Protein AF-A0A970DLN4-F1 (afdb_monomer_lite)

Radius of gyration: 90.75 Å; chains: 1; bounding box: 207×57×259 Å

Foldseek 3Di:
DDDDDDDDDDDDDDDDDDDDDDDDDDDDDDDPPDDPPPPVVVPVPPPPDDDDDDDDPPDDPPPDDDDDDDDDDDDDDCPVVVVVVVVVVVVVVVVVVVVVVVVVVVVVVVVVVVVVVVDPDPDVDPPPPDPVVVVVVVVVVVVVVVVVVVVVVVVLVVLQQDDDPNHGQADPVPRDGDPVVVVVVVVVVVVVVVVVVVVVVVVVVVVVVVVVVVVVVVVVVVVVVVVVVVVVVVVVVVVVVVVVVVVVVVVCVVVVVVVVVVVVVVVVVVVVVVVVVVVVVVVVVVVVVVVVVVVVVVVVVVVVVVVVVVVVVVVVVD

pLDDT: mean 74.94, std 24.55, range [25.89, 98.31]

Structure (mmCIF, N/CA/C/O backbone):
data_AF-A0A970DLN4-F1
#
_entry.id   AF-A0A970DLN4-F1
#
loop_
_atom_site.group_PDB
_atom_site.id
_atom_site.type_symbol
_atom_site.label_atom_id
_atom_site.label_alt_id
_atom_site.label_comp_id
_atom_site.label_asym_id
_atom_site.label_entity_id
_atom_site.label_seq_id
_atom_site.pdbx_PDB_ins_code
_atom_site.Cartn_x
_atom_site.Cartn_y
_atom_site.Cartn_z
_atom_site.occupancy
_atom_site.B_iso_or_equiv
_atom_site.auth_seq_id
_atom_site.auth_comp_id
_atom_site.auth_asym_id
_atom_site.auth_atom_id
_atom_site.pdbx_PDB_model_num
ATOM 1 N N . MET A 1 1 ? 9.361 -13.687 -15.924 1.00 44.31 1 MET A N 1
ATOM 2 C CA . MET A 1 1 ? 8.914 -14.969 -15.336 1.00 44.31 1 MET A CA 1
ATOM 3 C C . MET A 1 1 ? 7.954 -14.642 -14.199 1.00 44.31 1 MET A C 1
ATOM 5 O O . MET A 1 1 ? 8.390 -14.418 -13.083 1.00 44.31 1 MET A O 1
ATOM 9 N N . LEU A 1 2 ? 6.669 -14.507 -14.529 1.00 38.31 2 LEU A N 1
ATOM 10 C CA . LEU A 1 2 ? 5.550 -14.261 -13.615 1.00 38.31 2 LEU A CA 1
ATOM 11 C C . LEU A 1 2 ? 4.547 -15.397 -13.853 1.00 38.31 2 LEU A C 1
ATOM 13 O O . LEU A 1 2 ? 4.192 -15.648 -15.002 1.00 38.31 2 LEU A O 1
ATOM 17 N N . LYS A 1 3 ? 4.155 -16.091 -12.786 1.00 43.97 3 LYS A N 1
ATOM 18 C CA . LYS A 1 3 ? 2.966 -16.953 -12.681 1.00 43.97 3 LYS A CA 1
ATOM 19 C C . LYS A 1 3 ? 2.485 -16.747 -11.241 1.00 43.97 3 LYS A C 1
ATOM 21 O O . LYS A 1 3 ? 3.238 -17.043 -10.322 1.00 43.97 3 LYS A O 1
ATOM 26 N N . GLU A 1 4 ? 1.461 -15.941 -10.976 1.00 39.81 4 GLU A N 1
ATOM 27 C CA . GLU A 1 4 ? 0.033 -16.242 -11.154 1.00 39.81 4 GLU A CA 1
ATOM 28 C C . GLU A 1 4 ? -0.329 -17.615 -10.576 1.00 39.81 4 GLU A C 1
ATOM 30 O O . GLU A 1 4 ? 0.070 -18.643 -11.115 1.00 39.81 4 GLU A O 1
ATOM 35 N N . ASN A 1 5 ? -1.056 -17.617 -9.456 1.00 38.88 5 ASN A N 1
ATOM 36 C CA . ASN A 1 5 ? -1.971 -18.699 -9.119 1.00 38.88 5 ASN A CA 1
ATOM 37 C C . ASN A 1 5 ? -3.107 -18.169 -8.245 1.00 38.88 5 ASN A C 1
ATOM 39 O O . ASN A 1 5 ? -2.908 -17.590 -7.176 1.00 38.88 5 ASN A O 1
ATOM 43 N N . GLU A 1 6 ? -4.298 -18.359 -8.792 1.00 36.44 6 GLU A N 1
ATOM 44 C CA . GLU A 1 6 ? -5.590 -17.904 -8.325 1.00 36.44 6 GLU A CA 1
ATOM 45 C C . GLU A 1 6 ? -6.154 -18.758 -7.182 1.00 36.44 6 GLU A C 1
ATOM 47 O O . GLU A 1 6 ? -5.803 -19.921 -6.970 1.00 36.44 6 GLU A O 1
ATOM 52 N N . LYS A 1 7 ? -7.114 -18.140 -6.493 1.00 37.94 7 LYS A N 1
ATOM 53 C CA . LYS A 1 7 ? -8.097 -18.730 -5.582 1.00 37.94 7 LYS A CA 1
ATOM 54 C C . LYS A 1 7 ? -8.835 -19.923 -6.201 1.00 37.94 7 LYS A C 1
ATOM 56 O O . LYS A 1 7 ? -9.281 -19.834 -7.339 1.00 37.94 7 LYS A O 1
ATOM 61 N N . LYS A 1 8 ? -9.178 -20.913 -5.367 1.00 37.03 8 LYS A N 1
ATOM 62 C CA . LYS A 1 8 ? -10.471 -21.617 -5.442 1.00 37.03 8 LYS A CA 1
ATOM 63 C C . LYS A 1 8 ? -11.005 -21.950 -4.051 1.00 37.03 8 LYS A C 1
ATOM 65 O O . LYS A 1 8 ? -10.345 -22.605 -3.251 1.00 37.03 8 LYS A O 1
ATOM 70 N N . GLU A 1 9 ? -12.224 -21.478 -3.815 1.00 31.97 9 GLU A N 1
ATOM 71 C CA . GLU A 1 9 ? -13.158 -21.952 -2.801 1.00 31.97 9 GLU A CA 1
ATOM 72 C C . GLU A 1 9 ? -13.503 -23.426 -3.043 1.00 31.97 9 GLU A C 1
ATOM 74 O O . GLU A 1 9 ? -13.711 -23.829 -4.188 1.00 31.97 9 GLU A O 1
ATOM 79 N N . GLN A 1 10 ? -13.692 -24.197 -1.971 1.00 33.69 10 GLN A N 1
ATOM 80 C CA . GLN A 1 10 ? -14.845 -25.088 -1.883 1.00 33.69 10 GLN A CA 1
ATOM 81 C C . GLN A 1 10 ? -15.165 -25.465 -0.437 1.00 33.69 10 GLN A C 1
ATOM 83 O O . GLN A 1 10 ? -14.300 -25.681 0.407 1.00 33.69 10 GLN A O 1
ATOM 88 N N . ALA A 1 11 ? -16.469 -25.491 -0.195 1.00 29.98 11 ALA A N 1
ATOM 89 C CA . ALA A 1 11 ? -17.140 -25.715 1.062 1.00 29.98 11 ALA A CA 1
ATOM 90 C C . ALA A 1 11 ? -17.050 -27.168 1.537 1.00 29.98 11 ALA A C 1
ATOM 92 O O . ALA A 1 11 ? -17.211 -28.092 0.746 1.00 29.98 11 ALA A O 1
ATOM 93 N N . THR A 1 12 ? -16.991 -27.366 2.854 1.00 33.12 12 THR A N 1
ATOM 94 C CA . THR A 1 12 ? -17.630 -28.520 3.497 1.00 33.12 12 THR A CA 1
ATOM 95 C C . THR A 1 12 ? -18.351 -28.077 4.768 1.00 33.12 12 THR A C 1
ATOM 97 O O . THR A 1 12 ? -17.792 -27.471 5.677 1.00 33.12 12 THR A O 1
ATOM 100 N N . LYS A 1 13 ? -19.659 -28.347 4.772 1.00 31.03 13 LYS A N 1
ATOM 101 C CA . LYS A 1 13 ? -20.567 -28.286 5.916 1.00 31.03 13 LYS A CA 1
ATOM 102 C C . LYS A 1 13 ? -20.273 -29.471 6.833 1.00 31.03 13 LYS A C 1
ATOM 104 O O . LYS A 1 13 ? -20.372 -30.593 6.356 1.00 31.03 13 LYS A O 1
ATOM 109 N N . THR A 1 14 ? -20.151 -29.240 8.137 1.00 33.47 14 THR A N 1
ATOM 110 C CA . THR A 1 14 ? -20.764 -30.123 9.142 1.00 33.47 14 THR A CA 1
ATOM 111 C C . THR A 1 14 ? -21.147 -29.332 10.386 1.00 33.47 14 THR A C 1
ATOM 113 O O . THR A 1 14 ? -20.334 -28.739 11.082 1.00 33.47 14 THR A O 1
ATOM 116 N N . THR A 1 15 ? -22.452 -29.351 10.606 1.00 29.98 15 THR A N 1
ATOM 117 C CA . THR A 1 15 ? -23.245 -29.023 11.786 1.00 29.98 15 THR A CA 1
ATOM 118 C C . THR A 1 15 ? -22.624 -29.383 13.139 1.00 29.98 15 THR A C 1
ATOM 120 O O . THR A 1 15 ? -22.322 -30.546 13.384 1.00 29.98 15 THR A O 1
ATOM 123 N N . SER A 1 16 ? -22.672 -28.452 14.093 1.00 29.56 16 SER A N 1
ATOM 124 C CA . SER A 1 16 ? -23.151 -28.777 15.441 1.00 29.56 16 SER A CA 1
ATOM 125 C C . SER A 1 16 ? -23.805 -27.558 16.083 1.00 29.56 16 SER A C 1
ATOM 127 O O . SER A 1 16 ? -23.252 -26.463 16.132 1.00 29.56 16 SER A O 1
ATOM 129 N N . LYS A 1 17 ? -25.052 -27.768 16.502 1.00 32.94 17 LYS A N 1
ATOM 130 C CA . LYS A 1 17 ? -25.958 -26.800 17.114 1.00 32.94 17 LYS A CA 1
ATOM 131 C C . LYS A 1 17 ? -25.529 -26.533 18.558 1.00 32.94 17 LYS A C 1
ATOM 133 O O . LYS A 1 17 ? -25.472 -27.472 19.347 1.00 32.94 17 LYS A O 1
ATOM 138 N N . ARG A 1 18 ? -25.467 -25.265 18.970 1.00 29.33 18 ARG A N 1
ATOM 139 C CA . ARG A 1 18 ? -25.961 -24.893 20.304 1.00 29.33 18 ARG A CA 1
ATOM 140 C C . ARG A 1 18 ? -26.583 -23.501 20.278 1.00 29.33 18 ARG A C 1
ATOM 142 O O . ARG A 1 18 ? -25.960 -22.524 19.888 1.00 29.33 18 ARG A O 1
ATOM 149 N N . LYS A 1 19 ? -27.873 -23.500 20.614 1.00 30.69 19 LYS A N 1
ATOM 150 C CA . LYS A 1 19 ? -28.807 -22.377 20.649 1.00 30.69 19 LYS A CA 1
ATOM 151 C C . LYS A 1 19 ? -28.351 -21.298 21.629 1.00 30.69 19 LYS A C 1
ATOM 153 O O . LYS A 1 19 ? -28.075 -21.597 22.787 1.00 30.69 19 LYS A O 1
ATOM 158 N N . THR A 1 20 ? -28.421 -20.060 21.166 1.00 31.98 20 THR A N 1
ATOM 159 C CA . THR A 1 20 ? -28.756 -18.883 21.964 1.00 31.98 20 THR A CA 1
ATOM 160 C C . THR A 1 20 ? -30.247 -18.910 22.323 1.00 31.98 20 THR A C 1
ATOM 162 O O . THR A 1 20 ? -31.075 -19.377 21.536 1.00 31.98 20 THR A O 1
ATOM 165 N N . SER A 1 21 ? -30.607 -18.374 23.488 1.00 32.12 21 SER A N 1
ATOM 166 C CA . SER A 1 21 ? -31.911 -17.731 23.677 1.00 32.12 21 SER A CA 1
ATOM 167 C C . SER A 1 21 ? -31.852 -16.751 24.842 1.00 32.12 21 SER A C 1
ATOM 169 O O . SER A 1 21 ? -31.707 -17.144 25.999 1.00 32.12 21 SER A O 1
ATOM 171 N N . SER A 1 22 ? -31.982 -15.480 24.493 1.00 27.47 22 SER A N 1
ATOM 172 C CA . SER A 1 22 ? -32.363 -14.368 25.347 1.00 27.47 22 SER A CA 1
ATOM 173 C C . SER A 1 22 ? -33.887 -14.353 25.589 1.00 27.47 22 SER A C 1
ATOM 175 O O . SER A 1 22 ? -34.667 -14.774 24.739 1.00 27.47 22 SER A O 1
ATOM 177 N N . THR A 1 23 ? -34.256 -13.891 26.789 1.00 28.31 23 THR A N 1
ATOM 178 C CA . THR A 1 23 ? -35.457 -13.123 27.195 1.00 28.31 23 THR A CA 1
ATOM 179 C C . THR A 1 23 ? -36.849 -13.426 26.597 1.00 28.31 23 THR A C 1
ATOM 181 O O . THR A 1 23 ? -37.139 -13.144 25.440 1.00 28.31 23 THR A O 1
ATOM 184 N N . SER A 1 24 ? -37.826 -13.758 27.460 1.00 29.08 24 SER A N 1
ATOM 185 C CA . SER A 1 24 ? -38.826 -12.787 27.975 1.00 29.08 24 SER A CA 1
ATOM 186 C C . SER A 1 24 ? -40.057 -13.421 28.670 1.00 29.08 24 SER A C 1
ATOM 188 O O . SER A 1 24 ? -40.560 -14.461 28.266 1.00 29.08 24 SER A O 1
ATOM 190 N N . LYS A 1 25 ? -40.564 -12.667 29.666 1.00 28.75 25 LYS A N 1
ATOM 191 C CA . LYS A 1 25 ? -41.944 -12.565 30.204 1.00 28.75 25 LYS A CA 1
ATOM 192 C C . LYS A 1 25 ? -42.519 -13.629 31.166 1.00 28.75 25 LYS A C 1
ATOM 194 O O . LYS A 1 25 ? -43.121 -14.611 30.767 1.00 28.75 25 LYS A O 1
ATOM 199 N N . ALA A 1 26 ? -42.502 -13.213 32.439 1.00 25.89 26 ALA A N 1
ATOM 200 C CA . ALA A 1 26 ? -43.665 -12.876 33.275 1.00 25.89 26 ALA A CA 1
ATOM 201 C C . ALA A 1 26 ? -44.623 -13.973 33.789 1.00 25.89 26 ALA A C 1
ATOM 203 O O . ALA A 1 26 ? -45.212 -14.735 33.032 1.00 25.89 26 ALA A O 1
ATOM 204 N N . LYS A 1 27 ? -44.955 -13.786 35.081 1.00 28.81 27 LYS A N 1
ATOM 205 C CA . LYS A 1 27 ? -46.239 -14.078 35.748 1.00 28.81 27 LYS A CA 1
ATOM 206 C C . LYS A 1 27 ? -46.332 -15.432 36.470 1.00 28.81 27 LYS A C 1
ATOM 208 O O . LYS A 1 27 ? -46.803 -16.405 35.904 1.00 28.81 27 LYS A O 1
ATOM 213 N N . GLN A 1 28 ? -45.990 -15.435 37.763 1.00 32.31 28 GLN A N 1
ATOM 214 C CA . GLN A 1 28 ? -46.841 -15.963 38.846 1.00 32.31 28 GLN A CA 1
ATOM 215 C C . GLN A 1 28 ? -46.196 -15.689 40.216 1.00 32.31 28 GLN A C 1
ATOM 217 O O . GLN A 1 28 ? -45.333 -16.420 40.687 1.00 32.31 28 GLN A O 1
ATOM 222 N N . VAL A 1 29 ? -46.650 -14.611 40.854 1.00 30.50 29 VAL A N 1
ATOM 223 C CA . VAL A 1 29 ? -46.631 -14.446 42.309 1.00 30.50 29 VAL A CA 1
ATOM 224 C C . VAL A 1 29 ? -48.094 -14.494 42.725 1.00 30.50 29 VAL A C 1
ATOM 226 O O . VAL A 1 29 ? -48.855 -13.591 42.389 1.00 30.50 29 VAL A O 1
ATOM 229 N N . ALA A 1 30 ? -48.492 -15.571 43.395 1.00 31.83 30 ALA A N 1
ATOM 230 C CA . ALA A 1 30 ? -49.714 -15.635 44.183 1.00 31.83 30 ALA A CA 1
ATOM 231 C C . ALA A 1 30 ? -49.558 -16.715 45.268 1.00 31.83 30 ALA A C 1
ATOM 233 O O . ALA A 1 30 ? -49.410 -17.900 44.984 1.00 31.83 30 ALA A O 1
ATOM 234 N N . THR A 1 31 ? -49.583 -16.237 46.515 1.00 31.56 31 THR A N 1
ATOM 235 C CA . THR A 1 31 ? -50.193 -16.875 47.692 1.00 31.56 31 THR A CA 1
ATOM 236 C C . THR A 1 31 ? -49.603 -18.195 48.217 1.00 31.56 31 THR A C 1
ATOM 238 O O . THR A 1 31 ? -50.156 -19.274 48.032 1.00 31.56 31 THR A O 1
ATOM 241 N N . LYS A 1 32 ? -48.549 -18.077 49.040 1.00 36.47 32 LYS A N 1
ATOM 242 C CA . LYS A 1 32 ? -48.330 -18.927 50.229 1.00 36.47 32 LYS A CA 1
ATOM 243 C C . LYS A 1 32 ? -48.682 -18.115 51.486 1.00 36.47 32 LYS A C 1
ATOM 245 O O . LYS A 1 32 ? -47.810 -17.557 52.139 1.00 36.47 32 LYS A O 1
ATOM 250 N N . LYS A 1 33 ? -49.977 -18.010 51.775 1.00 37.09 33 LYS A N 1
ATOM 251 C CA . LYS A 1 33 ? -50.563 -17.548 53.046 1.00 37.09 33 LYS A CA 1
ATOM 252 C C . LYS A 1 33 ? -51.939 -18.210 53.140 1.00 37.09 33 LYS A C 1
ATOM 254 O O . LYS A 1 33 ? -52.916 -17.568 52.816 1.00 37.09 33 LYS A O 1
ATOM 259 N N . ASP A 1 34 ? -51.986 -19.514 53.423 1.00 39.88 34 ASP A N 1
ATOM 260 C CA . ASP A 1 34 ? -53.259 -20.255 53.575 1.00 39.88 34 ASP A CA 1
ATOM 261 C C . ASP A 1 34 ? -53.082 -21.641 54.232 1.00 39.88 34 ASP A C 1
ATOM 263 O O . ASP A 1 34 ? -53.732 -22.622 53.869 1.00 39.88 34 ASP A O 1
ATOM 267 N N . LYS A 1 35 ? -52.160 -21.772 55.199 1.00 42.44 35 LYS A N 1
ATOM 268 C CA . LYS A 1 35 ? -51.973 -23.044 55.930 1.00 42.44 35 LYS A CA 1
ATOM 269 C C . LYS A 1 35 ? -51.904 -22.954 57.459 1.00 42.44 35 LYS A C 1
ATOM 271 O O . LYS A 1 35 ? -51.760 -23.993 58.086 1.00 42.44 35 LYS A O 1
ATOM 276 N N . GLU A 1 36 ? -52.114 -21.784 58.063 1.00 38.09 36 GLU A N 1
ATOM 277 C CA . GLU A 1 36 ? -52.120 -21.638 59.536 1.00 38.09 36 GLU A CA 1
ATOM 278 C C . GLU A 1 36 ? -53.471 -21.209 60.132 1.00 38.09 36 GLU A C 1
ATOM 280 O O . GLU A 1 36 ? -53.652 -21.247 61.342 1.00 38.09 36 GLU A O 1
ATOM 285 N N . THR A 1 37 ? -54.479 -20.909 59.311 1.00 44.16 37 THR A N 1
ATOM 286 C CA . THR A 1 37 ? -55.822 -20.504 59.774 1.00 44.16 37 THR A CA 1
ATOM 287 C C . THR A 1 37 ? -56.855 -21.636 59.801 1.00 44.16 37 THR A C 1
ATOM 289 O O . THR A 1 37 ? -58.002 -21.401 60.153 1.00 44.16 37 THR A O 1
ATOM 292 N N . LYS A 1 38 ? -56.469 -22.884 59.499 1.00 45.94 38 LYS A N 1
ATOM 293 C CA . LYS A 1 38 ? -57.385 -24.048 59.465 1.00 45.94 38 LYS A CA 1
ATOM 294 C C . LYS A 1 38 ? -57.278 -25.020 60.647 1.00 45.94 38 LYS A C 1
ATOM 296 O O . LYS A 1 38 ? -57.910 -26.067 60.614 1.00 45.94 38 LYS A O 1
ATOM 301 N N . VAL A 1 39 ? -56.504 -24.687 61.683 1.00 43.91 39 VAL A N 1
ATOM 302 C CA . VAL A 1 39 ? -56.330 -25.541 62.882 1.00 43.91 39 VAL A CA 1
ATOM 303 C C . VAL A 1 39 ? -56.942 -24.914 64.148 1.00 43.91 39 VAL A C 1
ATOM 305 O O . VAL A 1 39 ? -57.165 -25.606 65.133 1.00 43.91 39 VAL A O 1
ATOM 308 N N . LEU A 1 40 ? -57.315 -23.629 64.114 1.00 42.50 40 LEU A N 1
ATOM 309 C CA . LEU A 1 40 ? -57.917 -22.924 65.258 1.00 42.50 40 LEU A CA 1
ATOM 310 C C . LEU A 1 40 ? -59.457 -22.868 65.233 1.00 42.50 40 LEU A C 1
ATOM 312 O O . LEU A 1 40 ? -60.069 -22.607 66.262 1.00 42.50 40 LEU A O 1
ATOM 316 N N . GLU A 1 41 ? -60.100 -23.199 64.110 1.00 44.38 41 GLU A N 1
ATOM 317 C CA . GLU A 1 41 ? -61.571 -23.255 63.992 1.00 44.38 41 GLU A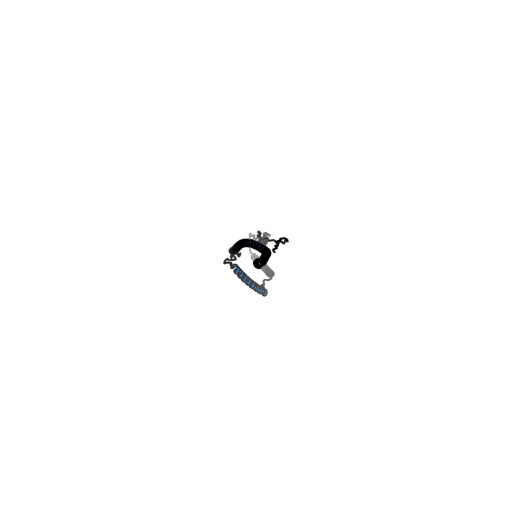 CA 1
ATOM 318 C C . GLU A 1 41 ? -62.177 -24.621 64.363 1.00 44.38 41 GLU A C 1
ATOM 320 O O . GLU A 1 41 ? -63.393 -24.765 64.430 1.00 44.38 41 GLU A O 1
ATOM 325 N N . THR A 1 42 ? -61.350 -25.628 64.661 1.00 42.72 42 THR A N 1
ATOM 326 C CA . THR A 1 42 ? -61.811 -26.992 64.995 1.00 42.72 42 THR A CA 1
ATOM 327 C C . THR A 1 42 ? -61.791 -27.288 66.502 1.00 42.72 42 THR A C 1
ATOM 329 O O . THR A 1 42 ? -62.279 -28.326 66.922 1.00 42.72 42 THR A O 1
ATOM 332 N N . ILE A 1 43 ? -61.298 -26.369 67.344 1.00 41.34 43 ILE A N 1
ATOM 333 C CA . ILE A 1 43 ? -61.238 -26.550 68.813 1.00 41.34 43 ILE A CA 1
ATOM 334 C C . ILE A 1 43 ? -62.265 -25.669 69.559 1.00 41.34 43 ILE A C 1
ATOM 336 O O . ILE A 1 43 ? -62.525 -25.875 70.740 1.00 41.34 43 ILE A O 1
ATOM 340 N N . VAL A 1 44 ? -62.947 -24.747 68.870 1.00 42.12 44 VAL A N 1
ATOM 341 C CA . VAL A 1 44 ? -63.933 -23.829 69.487 1.00 42.12 44 VAL A CA 1
ATOM 342 C C . VAL A 1 44 ? -65.395 -24.291 69.303 1.00 42.12 44 VAL A C 1
ATOM 344 O O . VAL A 1 44 ? -66.307 -23.673 69.833 1.00 42.12 44 VAL A O 1
ATOM 347 N N . GLN A 1 45 ? -65.655 -25.426 68.640 1.00 41.44 45 GLN A N 1
ATOM 348 C CA . GLN A 1 45 ? -67.022 -25.946 68.422 1.00 41.44 45 GLN A CA 1
ATOM 349 C C . GLN A 1 45 ? -67.366 -27.270 69.135 1.00 41.44 45 GLN A C 1
ATOM 351 O O . GLN A 1 45 ? -68.486 -27.753 68.993 1.00 41.44 45 GLN A O 1
ATOM 356 N N . GLU A 1 46 ? -66.481 -27.825 69.973 1.00 35.56 46 GLU A N 1
ATOM 357 C CA . GLU A 1 46 ? -66.759 -29.057 70.746 1.00 35.56 46 GLU A CA 1
ATOM 358 C C . GLU A 1 46 ? -67.020 -28.847 72.252 1.00 35.56 46 GLU A C 1
ATOM 360 O O . GLU A 1 46 ? -67.262 -29.817 72.968 1.00 35.56 46 GLU A O 1
ATOM 365 N N . VAL A 1 47 ? -67.063 -27.602 72.747 1.00 38.25 47 VAL A N 1
ATOM 366 C CA . VAL A 1 47 ? -67.312 -27.312 74.181 1.00 38.25 47 VAL A CA 1
ATOM 367 C C . VAL A 1 47 ? -68.701 -26.712 74.465 1.00 38.25 47 VAL A C 1
ATOM 369 O O . VAL A 1 47 ? -69.145 -26.727 75.608 1.00 38.25 47 VAL A O 1
ATOM 372 N N . GLU A 1 48 ? -69.462 -26.274 73.456 1.00 38.22 48 GLU A N 1
ATOM 373 C CA . GLU A 1 48 ? -70.722 -25.539 73.695 1.00 38.22 48 GLU A CA 1
ATOM 374 C C . GLU A 1 48 ? -72.029 -26.293 73.420 1.00 38.22 48 GLU A C 1
ATOM 376 O O . GLU A 1 48 ? -73.107 -25.738 73.614 1.00 38.22 48 GLU A O 1
ATOM 381 N N . THR A 1 49 ? -72.010 -27.573 73.046 1.00 33.81 49 THR A N 1
ATOM 382 C CA . THR A 1 49 ? -73.272 -28.309 72.844 1.00 33.81 49 THR A CA 1
ATOM 383 C C . THR A 1 49 ? -73.215 -29.736 73.366 1.00 33.81 49 THR A C 1
ATOM 385 O O . THR A 1 49 ? -73.116 -30.698 72.611 1.00 33.81 49 THR A O 1
ATOM 388 N N . LYS A 1 50 ? -73.361 -29.884 74.687 1.00 32.97 50 LYS A N 1
ATOM 389 C CA . LYS A 1 50 ? -74.069 -31.025 75.288 1.00 32.97 50 LYS A CA 1
ATOM 390 C C . LYS A 1 50 ? -74.534 -30.695 76.710 1.00 32.97 50 LYS A C 1
ATOM 392 O O . LYS A 1 50 ? -73.757 -30.610 77.651 1.00 32.97 50 LYS A O 1
ATOM 397 N N . THR A 1 51 ? -75.857 -30.558 76.796 1.00 33.06 51 THR A N 1
ATOM 398 C CA . THR A 1 51 ? -76.719 -30.800 77.961 1.00 33.06 51 THR A CA 1
ATOM 399 C C . THR A 1 51 ? -76.650 -29.802 79.114 1.00 33.06 51 THR A C 1
ATOM 401 O O . THR A 1 51 ? -76.283 -30.126 80.239 1.00 33.06 51 THR A O 1
ATOM 404 N N . SER A 1 52 ? -77.181 -28.612 78.839 1.00 29.73 52 SER A N 1
ATOM 405 C CA . SER A 1 52 ? -78.160 -27.988 79.721 1.00 29.73 52 SER A CA 1
ATOM 406 C C . SER A 1 52 ? -79.416 -28.871 79.800 1.00 29.73 52 SER A C 1
ATOM 408 O O . SER A 1 52 ? -80.156 -29.038 78.834 1.00 29.73 52 SER A O 1
ATOM 410 N N . SER A 1 53 ? -79.670 -29.452 80.966 1.00 34.19 53 SER A N 1
ATOM 411 C CA . SER A 1 53 ? -81.022 -29.835 81.372 1.00 34.19 53 SER A CA 1
ATOM 412 C C . SER A 1 53 ? -81.103 -29.702 82.884 1.00 34.19 53 SER A C 1
ATOM 414 O O . SER A 1 53 ? -80.661 -30.559 83.647 1.00 34.19 53 SER A O 1
ATOM 416 N N . THR A 1 54 ? -81.610 -28.537 83.261 1.00 35.62 54 THR A N 1
ATOM 417 C CA . THR A 1 54 ? -82.240 -28.193 84.527 1.00 35.62 54 THR A CA 1
ATOM 418 C C . THR A 1 54 ? -83.031 -29.360 85.103 1.00 35.62 54 THR A C 1
ATOM 420 O O . THR A 1 54 ? -83.991 -29.792 84.477 1.00 35.62 54 THR A O 1
ATOM 423 N N . ASP A 1 55 ? -82.661 -29.832 86.292 1.00 34.25 55 ASP A N 1
ATOM 424 C CA . ASP A 1 55 ? -83.620 -30.352 87.264 1.00 34.25 55 ASP A CA 1
ATOM 425 C C . ASP A 1 55 ? -82.945 -30.623 88.615 1.00 34.25 55 ASP A C 1
ATOM 427 O O . ASP A 1 55 ? -81.883 -31.241 88.685 1.00 34.25 55 ASP A O 1
ATOM 431 N N . LYS A 1 56 ? -83.654 -30.233 89.684 1.00 38.97 56 LYS A N 1
ATOM 432 C CA . LYS A 1 56 ? -83.388 -30.453 91.125 1.00 38.97 56 LYS A CA 1
ATOM 433 C C . LYS A 1 56 ? -82.723 -29.314 91.910 1.00 38.97 56 LYS A C 1
ATOM 435 O O . LYS A 1 56 ? -81.945 -29.556 92.825 1.00 38.97 56 LYS A O 1
ATOM 440 N N . GLU A 1 57 ? -83.215 -28.094 91.725 1.00 36.66 57 GLU A N 1
ATOM 441 C CA . GLU A 1 57 ? -83.450 -27.196 92.867 1.00 36.66 57 GLU A CA 1
ATOM 442 C C . GLU A 1 57 ? -84.702 -27.668 93.627 1.00 36.66 57 GLU A C 1
ATOM 444 O O . GLU A 1 57 ? -85.796 -27.146 93.440 1.00 36.66 57 GLU A O 1
ATOM 449 N N . LYS A 1 58 ? -84.588 -28.728 94.436 1.00 45.09 58 LYS A N 1
ATOM 450 C CA . LYS A 1 58 ? -85.656 -29.157 95.363 1.00 45.09 58 LYS A CA 1
ATOM 451 C C . LYS A 1 58 ? -85.079 -29.866 96.585 1.00 45.09 58 LYS A C 1
ATOM 453 O O . LYS A 1 58 ? -85.255 -31.071 96.730 1.00 45.09 58 LYS A O 1
ATOM 458 N N . SER A 1 59 ? -84.425 -29.136 97.488 1.00 42.16 59 SER A N 1
ATOM 459 C CA . SER A 1 59 ? -84.172 -29.651 98.848 1.00 42.16 59 SER A CA 1
ATOM 460 C C . SER A 1 59 ? -83.747 -28.582 99.861 1.00 42.16 59 SER A C 1
ATOM 462 O O . SER A 1 59 ? -82.852 -28.827 100.661 1.00 42.16 59 SER A O 1
ATOM 464 N N . PHE A 1 60 ? -84.384 -27.406 99.864 1.00 40.44 60 PHE A N 1
ATOM 465 C CA . PHE A 1 60 ? -84.246 -26.466 100.993 1.00 40.44 60 PHE A CA 1
ATOM 466 C C . PHE A 1 60 ? -85.573 -25.794 101.396 1.00 40.44 60 PHE A C 1
ATOM 468 O O . PHE A 1 60 ? -85.792 -25.521 102.573 1.00 40.44 60 PHE A O 1
ATOM 475 N N . GLU A 1 61 ? -86.528 -25.655 100.471 1.00 40.00 61 GLU A N 1
ATOM 476 C CA . GLU A 1 61 ? -87.816 -24.983 100.727 1.00 40.00 61 GLU A CA 1
ATOM 477 C C . GLU A 1 61 ? -88.934 -25.845 101.346 1.00 40.00 61 GLU A C 1
ATOM 479 O O . GLU A 1 61 ? -89.975 -25.311 101.721 1.00 40.00 61 GLU A O 1
ATOM 484 N N . MET A 1 62 ? -88.743 -27.156 101.550 1.00 46.75 62 MET A N 1
ATOM 485 C CA . MET A 1 62 ? -89.761 -28.006 102.207 1.00 46.75 62 MET A CA 1
ATOM 486 C C . MET A 1 62 ? -89.684 -28.045 103.747 1.00 46.75 62 MET A C 1
ATOM 488 O O . MET A 1 62 ? -90.540 -28.658 104.379 1.00 46.75 62 MET A O 1
ATOM 492 N N . LEU A 1 63 ? -88.710 -27.380 104.380 1.00 43.44 63 LEU A N 1
ATOM 493 C CA . LEU A 1 63 ? -88.503 -27.457 105.837 1.00 43.44 63 LEU A CA 1
ATOM 494 C C . LEU A 1 63 ? -89.334 -26.463 106.674 1.00 43.44 63 LEU A C 1
ATOM 496 O O . LEU A 1 63 ? -89.354 -26.585 107.896 1.00 43.44 63 LEU A O 1
ATOM 500 N N . PHE A 1 64 ? -90.057 -25.515 106.059 1.00 48.56 64 PHE A N 1
ATOM 501 C CA . PHE A 1 64 ? -90.727 -24.429 106.803 1.00 48.56 64 PHE A CA 1
ATOM 502 C C . PHE A 1 64 ? -92.202 -24.165 106.439 1.00 48.56 64 PHE A C 1
ATOM 504 O O . PHE A 1 64 ? -92.781 -23.156 106.852 1.00 48.56 64 PHE A O 1
ATOM 511 N N . ALA A 1 65 ? -92.877 -25.094 105.755 1.00 40.94 65 ALA A N 1
ATOM 512 C CA . ALA A 1 65 ? -94.309 -24.977 105.457 1.00 40.94 65 ALA A CA 1
ATOM 513 C C . ALA A 1 65 ? -95.210 -25.440 106.632 1.00 40.94 65 ALA A C 1
ATOM 515 O O . ALA A 1 65 ? -95.677 -26.571 106.691 1.00 40.94 65 ALA A O 1
ATOM 516 N N . LYS A 1 66 ? -95.423 -24.513 107.578 1.00 38.34 66 LYS A N 1
ATOM 517 C CA . LYS A 1 66 ? -96.603 -24.284 108.451 1.00 38.34 66 LYS A CA 1
ATOM 518 C C . LYS A 1 66 ? -97.580 -25.451 108.748 1.00 38.34 66 LYS A C 1
ATOM 520 O O . LYS A 1 66 ? -98.391 -25.827 107.909 1.00 38.34 66 LYS A O 1
ATOM 525 N N . LYS A 1 67 ? -97.733 -25.756 110.046 1.00 34.97 67 LYS A N 1
ATOM 526 C CA . LYS A 1 67 ? -99.050 -25.855 110.715 1.00 34.97 67 LYS A CA 1
ATOM 527 C C . LYS A 1 67 ? -98.988 -25.185 112.092 1.00 34.97 67 LYS A C 1
ATOM 529 O O . LYS A 1 67 ? -98.333 -25.669 113.007 1.00 34.97 67 LYS A O 1
ATOM 534 N N . LYS A 1 68 ? -99.682 -24.056 112.220 1.00 34.62 68 LYS A N 1
ATOM 535 C CA . LYS A 1 68 ? -100.222 -23.546 113.482 1.00 34.62 68 LYS A CA 1
ATOM 536 C C . LYS A 1 68 ? -101.733 -23.618 113.326 1.00 34.62 68 LYS A C 1
ATOM 538 O O . LYS A 1 68 ? -102.226 -23.055 112.361 1.00 34.62 68 LYS A O 1
ATOM 543 N N . ASP A 1 69 ? -102.410 -24.275 114.259 1.00 31.72 69 ASP A N 1
ATOM 544 C CA . ASP A 1 69 ? -103.554 -23.664 114.928 1.00 31.72 69 ASP A CA 1
ATOM 545 C C . ASP A 1 69 ? -103.812 -24.303 116.294 1.00 31.72 69 ASP A C 1
ATOM 547 O O . ASP A 1 69 ? -103.484 -25.460 116.553 1.00 31.72 69 ASP A O 1
ATOM 551 N N . LYS A 1 70 ? -104.281 -23.432 117.187 1.00 39.16 70 LYS A N 1
ATOM 552 C CA . LYS A 1 70 ? -104.461 -23.565 118.635 1.00 39.16 70 LYS A CA 1
ATOM 553 C C . LYS A 1 70 ? -105.783 -24.243 118.991 1.00 39.16 70 LYS A C 1
ATOM 555 O O . LYS A 1 70 ? -106.747 -24.108 118.249 1.00 39.16 70 LYS A O 1
ATOM 560 N N . THR A 1 71 ? -105.825 -24.790 120.209 1.00 30.30 71 THR A N 1
ATOM 561 C CA . THR A 1 71 ? -106.855 -24.711 121.288 1.00 30.30 71 THR A CA 1
ATOM 562 C C . THR A 1 71 ? -106.646 -25.963 122.168 1.00 30.30 71 THR A C 1
ATOM 564 O O . THR A 1 71 ? -106.294 -27.003 121.632 1.00 30.30 71 THR A O 1
ATOM 567 N N . THR A 1 72 ? -106.703 -26.013 123.500 1.00 31.38 72 THR A N 1
ATOM 568 C CA . THR A 1 72 ? -107.085 -25.120 124.610 1.00 31.38 72 THR A CA 1
ATOM 569 C C . THR A 1 72 ? -106.524 -25.736 125.914 1.00 31.38 72 THR A C 1
ATOM 571 O O . THR A 1 72 ? -106.132 -26.898 125.918 1.00 31.38 72 THR A O 1
ATOM 574 N N . LEU A 1 73 ? -106.457 -24.928 126.981 1.00 37.31 73 LEU A N 1
ATOM 575 C CA . LEU A 1 73 ? -106.141 -25.242 128.392 1.00 37.31 73 LEU A CA 1
ATOM 576 C C . LEU A 1 73 ? -106.450 -26.684 128.871 1.00 37.31 73 LEU A C 1
ATOM 578 O O . LEU A 1 73 ? -107.560 -27.145 128.642 1.00 37.31 73 LEU A O 1
ATOM 582 N N . ASP A 1 74 ? -105.559 -27.303 129.669 1.00 31.83 74 ASP A N 1
ATOM 583 C CA . ASP A 1 74 ? -105.749 -27.313 131.135 1.00 31.83 74 ASP A CA 1
ATOM 584 C C . ASP A 1 74 ? -104.551 -27.820 131.981 1.00 31.83 74 ASP A C 1
ATOM 586 O O . ASP A 1 74 ? -103.749 -28.656 131.571 1.00 31.83 74 ASP A O 1
ATOM 590 N N . SER A 1 75 ? -104.452 -27.230 133.177 1.00 34.84 75 SER A N 1
ATOM 591 C CA . SER A 1 75 ? -103.836 -27.673 134.444 1.00 34.84 75 SER A CA 1
ATOM 592 C C . SER A 1 75 ? -102.511 -28.480 134.487 1.00 34.84 75 SER A C 1
ATOM 594 O O . SER A 1 75 ? -102.462 -29.703 134.422 1.00 34.84 75 SER A O 1
ATOM 596 N N . SER A 1 76 ? -101.427 -27.758 134.789 1.00 42.28 76 SER A N 1
ATOM 597 C CA . SER A 1 76 ? -100.526 -28.011 135.936 1.00 42.28 76 SER A CA 1
ATOM 598 C C . SER A 1 76 ? -100.002 -29.432 136.253 1.00 42.28 76 SER A C 1
ATOM 600 O O . SER A 1 76 ? -100.141 -29.861 137.389 1.00 42.28 76 SER A O 1
ATOM 602 N N . THR A 1 77 ? -99.274 -30.098 135.346 1.00 47.31 77 THR A N 1
ATOM 603 C CA . THR A 1 77 ? -98.243 -31.129 135.694 1.00 47.31 77 THR A CA 1
ATOM 604 C C . THR A 1 77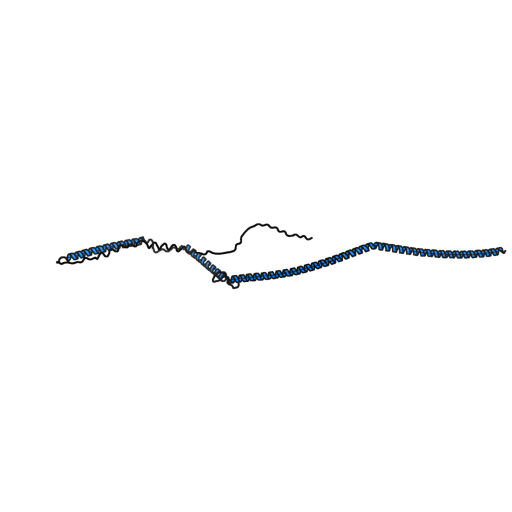 ? -97.228 -31.416 134.561 1.00 47.31 77 THR A C 1
ATOM 606 O O . THR A 1 77 ? -96.508 -32.405 134.598 1.00 47.31 77 THR A O 1
ATOM 609 N N . GLY A 1 78 ? -97.094 -30.541 133.552 1.00 45.47 78 GLY A N 1
ATOM 610 C CA . GLY A 1 78 ? -96.312 -30.815 132.324 1.00 45.47 78 GLY A CA 1
ATOM 611 C C . GLY A 1 78 ? -94.979 -30.064 132.139 1.00 45.47 78 GLY A C 1
ATOM 612 O O . GLY A 1 78 ? -94.411 -30.092 131.049 1.00 45.47 78 GLY A O 1
ATOM 613 N N . LYS A 1 79 ? -94.466 -29.343 133.150 1.00 49.91 79 LYS A N 1
ATOM 614 C CA . LYS A 1 79 ? -93.212 -28.560 133.008 1.00 49.91 79 LYS A CA 1
ATOM 615 C C . LYS A 1 79 ? -91.944 -29.426 132.986 1.00 49.91 79 LYS A C 1
ATOM 617 O O . LYS A 1 79 ? -90.970 -29.041 132.345 1.00 49.91 79 LYS A O 1
ATOM 622 N N . ILE A 1 80 ? -91.957 -30.579 133.660 1.00 53.97 80 ILE A N 1
ATOM 623 C CA . ILE A 1 80 ? -90.804 -31.491 133.730 1.00 53.97 80 ILE A CA 1
ATOM 624 C C . ILE A 1 80 ? -90.623 -32.229 132.390 1.00 53.97 80 ILE A C 1
ATOM 626 O O . ILE A 1 80 ? -89.507 -32.283 131.882 1.00 53.97 80 ILE A O 1
ATOM 630 N N . ASP A 1 81 ? -91.715 -32.668 131.756 1.00 57.56 81 ASP A N 1
ATOM 631 C CA . ASP A 1 81 ? -91.687 -33.404 130.481 1.00 57.56 81 ASP A CA 1
ATOM 632 C C . ASP A 1 81 ? -91.208 -32.539 129.295 1.00 57.56 81 ASP A C 1
ATOM 634 O O . ASP A 1 81 ? -90.403 -32.970 128.470 1.00 57.56 81 ASP A O 1
ATOM 638 N N . ASN A 1 82 ? -91.592 -31.257 129.250 1.00 64.31 82 ASN A N 1
ATOM 639 C CA . ASN A 1 82 ? -91.110 -30.332 128.216 1.00 64.31 82 ASN A CA 1
ATOM 640 C C . ASN A 1 82 ? -89.614 -29.998 128.353 1.00 64.31 82 ASN A C 1
ATOM 642 O O . ASN A 1 82 ? -88.926 -29.850 127.345 1.00 64.31 82 ASN A O 1
ATOM 646 N N . LEU A 1 83 ? -89.085 -29.905 129.579 1.00 70.56 83 LEU A N 1
ATOM 647 C CA . LEU A 1 83 ? -87.648 -29.709 129.813 1.00 70.56 83 LEU A CA 1
ATOM 648 C C . LEU A 1 83 ? -86.840 -30.975 129.502 1.00 70.56 83 LEU A C 1
ATOM 650 O O . LEU A 1 83 ? -85.697 -30.880 129.056 1.00 70.56 83 LEU A O 1
ATOM 654 N N . GLN A 1 84 ? -87.428 -32.152 129.710 1.00 73.94 84 GLN A N 1
ATOM 655 C CA . GLN A 1 84 ? -86.817 -33.440 129.398 1.00 73.94 84 GLN A CA 1
ATOM 656 C C . GLN A 1 84 ? -86.749 -33.667 127.882 1.00 73.94 84 GLN A C 1
ATOM 658 O O . GLN A 1 84 ? -85.670 -33.963 127.371 1.00 73.94 84 GLN A O 1
ATOM 663 N N . LYS A 1 85 ? -87.827 -33.360 127.148 1.00 74.75 85 LYS A N 1
ATOM 664 C CA . LYS A 1 85 ? -87.840 -33.310 125.674 1.00 74.75 85 LYS A CA 1
ATOM 665 C C . LYS A 1 85 ? -86.859 -32.286 125.106 1.00 74.75 85 LYS A C 1
ATOM 667 O O . LYS A 1 85 ? -86.200 -32.566 124.110 1.00 74.75 85 LYS A O 1
ATOM 672 N N . LEU A 1 86 ? -86.702 -31.126 125.752 1.00 76.44 86 LEU A N 1
ATOM 673 C CA . LEU A 1 86 ? -85.706 -30.128 125.347 1.00 76.44 86 LEU A CA 1
ATOM 674 C C . LEU A 1 86 ? -84.273 -30.644 125.555 1.00 76.44 86 LEU A C 1
ATOM 676 O O . LEU A 1 86 ? -83.422 -30.472 124.688 1.00 76.44 86 LEU A O 1
ATOM 680 N N . ARG A 1 87 ? -83.996 -31.319 126.680 1.00 79.50 87 ARG A N 1
ATOM 681 C CA . ARG A 1 87 ? -82.697 -31.972 126.923 1.00 79.50 87 ARG A CA 1
ATOM 682 C C . ARG A 1 87 ? -82.416 -33.065 125.897 1.00 79.50 87 ARG A C 1
ATOM 684 O O . ARG A 1 87 ? -81.296 -33.149 125.405 1.00 79.50 87 ARG A O 1
ATOM 691 N N . GLU A 1 88 ? -83.416 -33.868 125.558 1.00 78.88 88 GLU A N 1
ATOM 692 C CA . GLU A 1 88 ? -83.301 -34.937 124.566 1.00 78.88 88 GLU A CA 1
ATOM 693 C C . GLU A 1 88 ? -83.078 -34.383 123.150 1.00 78.88 88 GLU A C 1
ATOM 695 O O . GLU A 1 88 ? -82.189 -34.858 122.443 1.00 78.88 88 GLU A O 1
ATOM 700 N N . GLN A 1 89 ? -83.761 -33.293 122.776 1.00 79.12 89 GLN A N 1
ATOM 701 C CA . GLN A 1 89 ? -83.485 -32.550 121.540 1.00 79.12 89 GLN A CA 1
ATOM 702 C C . GLN A 1 89 ? -82.068 -31.971 121.511 1.00 79.12 89 GLN A C 1
ATOM 704 O O . GLN A 1 89 ? -81.384 -32.108 120.501 1.00 79.12 89 GLN A O 1
ATOM 709 N N . ILE A 1 90 ? -81.589 -31.385 122.613 1.00 79.44 90 ILE A N 1
ATOM 710 C CA . ILE A 1 90 ? -80.217 -30.860 122.700 1.00 79.44 90 ILE A CA 1
ATOM 711 C C . ILE A 1 90 ? -79.191 -31.992 122.550 1.00 79.44 90 ILE A C 1
ATOM 713 O O . ILE A 1 90 ? -78.185 -31.822 121.863 1.00 79.44 90 ILE A O 1
ATOM 717 N N . PHE A 1 91 ? -79.427 -33.160 123.154 1.00 83.25 91 PHE A N 1
ATOM 718 C CA . PHE A 1 91 ? -78.545 -34.321 122.994 1.00 83.25 91 PHE A CA 1
ATOM 719 C C . PHE A 1 91 ? -78.559 -34.874 121.567 1.00 83.25 91 PHE A C 1
ATOM 721 O O . PHE A 1 91 ? -77.492 -35.177 121.029 1.00 83.25 91 PHE A O 1
ATOM 728 N N . ALA A 1 92 ? -79.730 -34.964 120.934 1.00 80.75 92 ALA A N 1
ATOM 729 C CA . ALA A 1 92 ? -79.854 -35.373 119.538 1.00 80.75 92 ALA A CA 1
ATOM 730 C C . ALA A 1 92 ? -79.146 -34.385 118.596 1.00 80.75 92 ALA A C 1
ATOM 732 O O . ALA A 1 92 ? -78.416 -34.806 117.700 1.00 80.75 92 ALA A O 1
ATOM 733 N N . GLN A 1 93 ? -79.280 -33.081 118.850 1.00 81.69 93 GLN A N 1
ATOM 734 C CA . GLN A 1 93 ? -78.638 -32.030 118.063 1.00 81.69 93 GLN A CA 1
ATOM 735 C C . GLN A 1 93 ? -77.112 -32.047 118.222 1.00 81.69 93 GLN A C 1
ATOM 737 O O . GLN A 1 93 ? -76.401 -32.021 117.224 1.00 81.69 93 GLN A O 1
ATOM 742 N N . LYS A 1 94 ? -76.594 -32.211 119.447 1.00 83.25 94 LYS A N 1
ATOM 743 C CA . LYS A 1 94 ? -75.147 -32.374 119.690 1.00 83.25 94 LYS A CA 1
ATOM 744 C C . LYS A 1 94 ? -74.576 -33.648 119.071 1.00 83.25 94 LYS A C 1
ATOM 746 O O . LYS A 1 94 ? -73.420 -33.667 118.651 1.00 83.25 94 LYS A O 1
ATOM 751 N N . ARG A 1 95 ? -75.355 -34.733 119.037 1.00 85.38 95 ARG A N 1
ATOM 752 C CA . ARG A 1 95 ? -74.945 -35.983 118.385 1.00 85.38 95 ARG A CA 1
ATOM 753 C C . ARG A 1 95 ? -74.866 -35.808 116.869 1.00 85.38 95 ARG A C 1
ATOM 755 O O . ARG A 1 95 ? -73.881 -36.237 116.280 1.00 85.38 95 ARG A O 1
ATOM 762 N N . LEU A 1 96 ? -75.852 -35.137 116.274 1.00 82.25 96 LEU A N 1
ATOM 763 C CA . LEU A 1 96 ? -75.861 -34.805 114.850 1.00 82.25 96 LEU A CA 1
ATOM 764 C C . LEU A 1 96 ? -74.683 -33.892 114.478 1.00 82.25 96 LEU A C 1
ATOM 766 O O . LEU A 1 96 ? -74.008 -34.138 113.486 1.00 82.25 96 LEU A O 1
ATOM 770 N N . GLU A 1 97 ? -74.403 -32.877 115.297 1.00 82.94 97 GLU A N 1
ATOM 771 C CA . GLU A 1 97 ? -73.284 -31.949 115.096 1.00 82.94 97 GLU A CA 1
ATOM 772 C C . GLU A 1 97 ? -71.932 -32.674 115.111 1.00 82.94 97 GLU A C 1
ATOM 774 O O . GLU A 1 97 ? -71.115 -32.474 114.214 1.00 82.94 97 GLU A O 1
ATOM 779 N N . ARG A 1 98 ? -71.713 -33.589 116.068 1.00 84.12 98 ARG A N 1
ATOM 780 C CA . ARG A 1 98 ? -70.505 -34.431 116.074 1.00 84.12 98 ARG A CA 1
ATOM 781 C C . ARG A 1 98 ? -70.410 -35.323 114.844 1.00 84.12 98 ARG A C 1
ATOM 783 O O . ARG A 1 98 ? -69.326 -35.461 114.292 1.00 84.12 98 ARG A O 1
ATOM 790 N N . GLU A 1 99 ? -71.516 -35.931 114.424 1.00 84.56 99 GLU A N 1
ATOM 791 C CA . GLU A 1 99 ? -71.520 -36.819 113.260 1.00 84.56 99 GLU A CA 1
ATOM 792 C C . GLU A 1 99 ? -71.226 -36.056 111.957 1.00 84.56 99 GLU A C 1
ATOM 794 O O . GLU A 1 99 ? -70.508 -36.564 111.095 1.00 84.56 99 GLU A O 1
ATOM 799 N N . LEU A 1 100 ? -71.729 -34.825 111.821 1.00 83.75 100 LEU A N 1
ATOM 800 C CA . LEU A 1 100 ? -71.416 -33.946 110.693 1.00 83.75 100 LEU A CA 1
ATOM 801 C C . LEU A 1 100 ? -69.950 -33.513 110.708 1.00 83.75 100 LEU A C 1
ATOM 803 O O . LEU A 1 100 ? -69.277 -33.647 109.689 1.00 83.75 100 LEU A O 1
ATOM 807 N N . MET A 1 101 ? -69.428 -33.102 111.866 1.00 84.00 101 MET A N 1
ATOM 808 C CA . MET A 1 101 ? -68.022 -32.714 112.003 1.00 84.00 101 MET A CA 1
ATOM 809 C C . MET A 1 101 ? -67.074 -33.887 111.698 1.00 84.00 101 MET A C 1
ATOM 811 O O . MET A 1 101 ? -66.056 -33.708 111.031 1.00 84.00 101 MET A O 1
ATOM 815 N N . GLU A 1 102 ? -67.410 -35.111 112.119 1.00 87.44 102 GLU A N 1
ATOM 816 C CA . GLU A 1 102 ? -66.605 -36.300 111.813 1.00 87.44 102 GLU A CA 1
ATOM 817 C C . GLU A 1 102 ? -66.644 -36.661 110.318 1.00 87.44 102 GLU A C 1
ATOM 819 O O . GLU A 1 102 ? -65.622 -37.050 109.745 1.00 87.44 102 GLU A O 1
ATOM 824 N N . LYS A 1 103 ? -67.800 -36.506 109.657 1.00 85.81 103 LYS A N 1
ATOM 825 C CA . LYS A 1 103 ? -67.929 -36.715 108.204 1.00 85.81 103 LYS A CA 1
ATOM 826 C C . LYS A 1 103 ? -67.157 -35.667 107.406 1.00 85.81 103 LYS A C 1
ATOM 828 O O . LYS A 1 103 ? -66.497 -36.026 106.433 1.00 85.81 103 LYS A O 1
ATOM 833 N N . GLU A 1 104 ? -67.192 -34.405 107.819 1.00 81.56 104 GLU A N 1
ATOM 834 C CA . GLU A 1 104 ? -66.410 -33.338 107.186 1.00 81.56 104 GLU A CA 1
ATOM 835 C C . GLU A 1 104 ? -64.906 -33.562 107.367 1.00 81.56 104 GLU A C 1
ATOM 837 O O . GLU A 1 104 ? -64.165 -33.507 106.388 1.00 81.56 104 GLU A O 1
ATOM 842 N N . ALA A 1 105 ? -64.455 -33.931 108.569 1.00 84.12 105 ALA A N 1
ATOM 843 C CA . ALA A 1 105 ? -63.047 -34.228 108.826 1.00 84.12 105 ALA A CA 1
ATOM 844 C C . ALA A 1 105 ? -62.522 -35.404 107.982 1.00 84.12 105 ALA A C 1
ATOM 846 O O . ALA A 1 105 ? -61.396 -35.354 107.487 1.00 84.12 105 ALA A O 1
ATOM 847 N N . LYS A 1 106 ? -63.329 -36.456 107.780 1.00 87.31 106 LYS A N 1
ATOM 848 C CA . LYS A 1 106 ? -62.969 -37.574 106.888 1.00 87.31 106 LYS A CA 1
ATOM 849 C C . LYS A 1 106 ? -62.887 -37.129 105.429 1.00 87.31 106 LYS A C 1
ATOM 851 O O . LYS A 1 106 ? -61.920 -37.459 104.752 1.00 87.31 106 LYS A O 1
ATOM 856 N N . LYS A 1 107 ? -63.842 -36.316 104.972 1.00 87.06 107 LYS A N 1
ATOM 857 C CA . LYS A 1 107 ? -63.867 -35.794 103.600 1.00 87.06 107 LYS A CA 1
ATOM 858 C C . LYS A 1 107 ? -62.677 -34.876 103.293 1.00 87.06 107 LYS A C 1
ATOM 860 O O . LYS A 1 107 ? -62.153 -34.921 102.185 1.00 87.06 107 LYS A O 1
ATOM 865 N N . VAL A 1 108 ? -62.238 -34.066 104.259 1.00 81.44 108 VAL A N 1
ATOM 866 C CA . VAL A 1 108 ? -61.037 -33.222 104.122 1.00 81.44 108 VAL A CA 1
ATOM 867 C C . VAL A 1 108 ? -59.782 -34.086 104.004 1.00 81.44 108 VAL A C 1
ATOM 869 O O . VAL A 1 108 ? -59.005 -33.888 103.079 1.00 81.44 108 VAL A O 1
ATOM 872 N N . LYS A 1 109 ? -59.632 -35.107 104.857 1.00 82.88 109 LYS A N 1
ATOM 873 C CA . LYS A 1 109 ? -58.495 -36.039 104.774 1.00 82.88 109 LYS A CA 1
ATOM 874 C C . LYS A 1 109 ? -58.427 -36.783 103.439 1.00 82.88 109 LYS A C 1
ATOM 876 O O . LYS A 1 109 ? -57.348 -36.906 102.872 1.00 82.88 109 LYS A O 1
ATOM 881 N N . GLU A 1 110 ? -59.565 -37.237 102.915 1.00 83.81 110 GLU A N 1
ATOM 882 C CA . GLU A 1 110 ? -59.624 -37.881 101.595 1.00 83.81 110 GLU A CA 1
ATOM 883 C C . GLU A 1 110 ? -59.236 -36.922 100.458 1.00 83.81 110 GLU A C 1
ATOM 885 O O . GLU A 1 110 ? -58.605 -37.337 99.486 1.00 83.81 110 GLU A O 1
ATOM 890 N N . LEU A 1 111 ? -59.599 -35.638 100.555 1.00 81.44 111 LEU A N 1
ATOM 891 C CA . LEU A 1 111 ? -59.181 -34.627 99.581 1.00 81.44 111 LEU A CA 1
ATOM 892 C C . LEU A 1 111 ? -57.680 -34.339 99.674 1.00 81.44 111 LEU A C 1
ATOM 894 O O . LEU A 1 111 ? -57.036 -34.263 98.629 1.00 81.44 111 LEU A O 1
ATOM 898 N N . ASP A 1 112 ? -57.118 -34.259 100.879 1.00 79.31 112 ASP A N 1
ATOM 899 C CA . ASP A 1 112 ? -55.679 -34.062 101.089 1.00 79.31 112 ASP A CA 1
ATOM 900 C C . ASP A 1 112 ? -54.857 -35.239 100.540 1.00 79.31 112 ASP A C 1
ATOM 902 O O . ASP A 1 112 ? -53.900 -35.026 99.793 1.00 79.31 112 ASP A O 1
ATOM 906 N N . GLU A 1 113 ? -55.262 -36.489 100.799 1.00 80.25 113 GLU A N 1
ATOM 907 C CA . GLU A 1 113 ? -54.617 -37.677 100.208 1.00 80.25 113 GLU A CA 1
ATOM 908 C C . GLU A 1 113 ? -54.730 -37.695 98.676 1.00 80.25 113 GLU A C 1
ATOM 910 O O . GLU A 1 113 ? -53.807 -38.109 97.963 1.00 80.25 113 GLU A O 1
ATOM 915 N N . LYS A 1 114 ? -55.848 -37.208 98.132 1.00 78.94 114 LYS A N 1
ATOM 916 C CA . LYS A 1 114 ? -56.063 -37.118 96.684 1.00 78.94 114 LYS A CA 1
ATOM 917 C C . LYS A 1 114 ? -55.243 -36.006 96.032 1.00 78.94 114 LYS A C 1
ATOM 919 O O . LYS A 1 114 ? -54.861 -36.151 94.876 1.00 78.94 114 LYS A O 1
ATOM 924 N N . ILE A 1 115 ? -54.963 -34.915 96.741 1.00 72.69 115 ILE A N 1
ATOM 925 C CA . ILE A 1 115 ? -54.051 -33.863 96.276 1.00 72.69 115 ILE A CA 1
ATOM 926 C C . ILE A 1 115 ? -52.611 -34.384 96.319 1.00 72.69 115 ILE A C 1
ATOM 928 O O . ILE A 1 115 ? -51.909 -34.300 95.313 1.00 72.69 115 ILE A O 1
ATOM 932 N N . ALA A 1 116 ? -52.206 -35.017 97.423 1.00 69.62 116 ALA A N 1
ATOM 933 C CA . ALA A 1 116 ? -50.864 -35.573 97.589 1.00 69.62 116 ALA A CA 1
ATOM 934 C C . ALA A 1 116 ? -50.535 -36.672 96.561 1.00 69.62 116 ALA A C 1
ATOM 936 O O . ALA A 1 116 ? -49.432 -36.712 96.026 1.00 69.62 116 ALA A O 1
ATOM 937 N N . SER A 1 117 ? -51.495 -37.539 96.227 1.00 70.12 117 SER A N 1
ATOM 938 C CA . SER A 1 117 ? -51.297 -38.603 95.227 1.00 70.12 117 SER A CA 1
ATOM 939 C C . SER A 1 117 ? -51.347 -38.123 93.774 1.00 70.12 117 SER A C 1
ATOM 941 O O . SER A 1 117 ? -50.853 -38.816 92.885 1.00 70.12 117 SER A O 1
ATOM 943 N N . ARG A 1 118 ? -51.942 -36.954 93.503 1.00 67.12 118 ARG A N 1
ATOM 944 C CA . ARG A 1 118 ? -52.133 -36.436 92.138 1.00 67.12 118 ARG A CA 1
ATOM 945 C C . ARG A 1 118 ? -51.057 -35.450 91.699 1.00 67.12 118 ARG A C 1
ATOM 947 O O . ARG A 1 118 ? -51.025 -35.100 90.523 1.00 67.12 118 ARG A O 1
ATOM 954 N N . ILE A 1 119 ? -50.168 -35.049 92.604 1.00 57.44 119 ILE A N 1
ATOM 955 C CA . ILE A 1 119 ? -49.014 -34.200 92.301 1.00 57.44 119 ILE A CA 1
ATOM 956 C C . ILE A 1 119 ? -47.734 -35.026 92.494 1.00 57.44 119 ILE A C 1
ATOM 958 O O . ILE A 1 119 ? -47.079 -34.928 93.531 1.00 57.44 119 ILE A O 1
ATOM 962 N N . PRO A 1 120 ? -47.351 -35.872 91.524 1.00 51.78 120 PRO A N 1
ATOM 963 C CA . PRO A 1 120 ? -46.021 -36.449 91.526 1.00 51.78 120 PRO A CA 1
ATOM 964 C C . PRO A 1 120 ? -45.015 -35.369 91.087 1.00 51.78 120 PRO A C 1
ATOM 966 O O . PRO A 1 120 ? -45.048 -34.928 89.942 1.00 51.78 120 PRO A O 1
ATOM 969 N N . GLY A 1 121 ? -44.109 -34.962 91.984 1.00 57.50 121 GLY A N 1
ATOM 970 C CA . GLY A 1 121 ? -42.805 -34.422 91.571 1.00 57.50 121 GLY A CA 1
ATOM 971 C C . GLY A 1 121 ? -42.575 -32.906 91.587 1.00 57.50 121 GLY A C 1
ATOM 972 O O . GLY A 1 121 ? -41.762 -32.444 90.798 1.00 57.50 121 GLY A O 1
ATOM 973 N N . TYR A 1 122 ? -43.194 -32.135 92.484 1.00 48.59 122 TYR A N 1
ATOM 974 C CA . TYR A 1 122 ? -42.637 -30.820 92.850 1.00 48.59 122 TYR A CA 1
ATOM 975 C C . TYR A 1 122 ? -41.850 -30.937 94.158 1.00 48.59 122 TYR A C 1
ATOM 977 O O . TYR A 1 122 ? -42.339 -30.620 95.238 1.00 48.59 122 TYR A O 1
ATOM 985 N N . THR A 1 123 ? -40.632 -31.458 94.049 1.00 51.84 123 THR A N 1
ATOM 986 C CA . THR A 1 123 ? -39.530 -31.071 94.936 1.00 51.84 123 THR A CA 1
ATOM 987 C C . THR A 1 123 ? -38.873 -29.839 9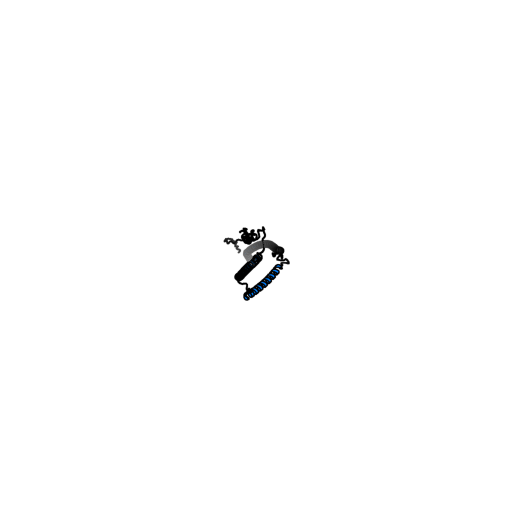4.316 1.00 51.84 123 THR A C 1
ATOM 989 O O . THR A 1 123 ? -38.728 -29.791 93.097 1.00 51.84 123 THR A O 1
ATOM 992 N N . ASP A 1 124 ? -38.490 -28.856 95.128 1.00 52.59 124 ASP A N 1
ATOM 993 C CA . ASP A 1 124 ? -37.955 -27.532 94.743 1.00 52.59 124 ASP A CA 1
ATOM 994 C C . ASP A 1 124 ? -36.628 -27.532 93.932 1.00 52.59 124 ASP A C 1
ATOM 996 O O . ASP A 1 124 ? -35.964 -26.507 93.812 1.00 52.59 124 ASP A O 1
ATOM 1000 N N . GLU A 1 125 ? -36.237 -28.648 93.319 1.00 55.44 125 GLU A N 1
ATOM 1001 C CA . GLU A 1 125 ? -35.015 -28.808 92.525 1.00 55.44 125 GLU A CA 1
ATOM 1002 C C . GLU A 1 125 ? -35.346 -29.336 91.120 1.00 55.44 125 GLU A C 1
ATOM 1004 O O . GLU A 1 125 ? -35.191 -30.514 90.814 1.00 55.44 125 GLU A O 1
ATOM 1009 N N . LEU A 1 126 ? -35.783 -28.447 90.228 1.00 52.75 126 LEU A N 1
ATOM 1010 C CA . LEU A 1 126 ? -35.502 -28.588 88.796 1.00 52.75 126 LEU A CA 1
ATOM 1011 C C . LEU A 1 126 ? -34.527 -27.475 88.398 1.00 52.75 126 LEU A C 1
ATOM 1013 O O . LEU A 1 126 ? -34.889 -26.484 87.764 1.00 52.75 126 LEU A O 1
ATOM 1017 N N . VAL A 1 127 ? -33.270 -27.631 88.813 1.00 57.31 127 VAL A N 1
ATOM 1018 C CA . VAL A 1 127 ? -32.144 -26.943 88.178 1.00 57.31 127 VAL A CA 1
ATOM 1019 C C . VAL A 1 127 ? -31.822 -27.758 86.930 1.00 57.31 127 VAL A C 1
ATOM 1021 O O . VAL A 1 127 ? -31.449 -28.922 87.029 1.00 57.31 127 VAL A O 1
ATOM 1024 N N . TYR A 1 128 ? -32.028 -27.184 85.747 1.00 58.09 128 TYR A N 1
ATOM 1025 C CA . TYR A 1 128 ? -31.535 -27.790 84.514 1.00 58.09 128 TYR A CA 1
ATOM 1026 C C . TYR A 1 128 ? -30.004 -27.876 84.603 1.00 58.09 128 TYR A C 1
ATOM 1028 O O . TYR A 1 128 ? -29.338 -26.842 84.628 1.00 58.09 128 TYR A O 1
ATOM 1036 N N . GLU A 1 129 ? -29.443 -29.085 84.665 1.00 57.34 129 GLU A N 1
ATOM 1037 C CA . GLU A 1 129 ? -28.004 -29.304 84.494 1.00 57.34 129 GLU A CA 1
ATOM 1038 C C . GLU A 1 129 ? -27.641 -28.959 83.044 1.00 57.34 129 GLU A C 1
ATOM 1040 O O . GLU A 1 129 ? -27.947 -29.696 82.106 1.00 57.34 129 GLU A O 1
ATOM 1045 N N . VAL A 1 130 ? -27.051 -27.782 82.842 1.00 59.50 130 VAL A N 1
ATOM 1046 C CA . VAL A 1 130 ? -26.458 -27.404 81.559 1.00 59.50 130 VAL A CA 1
ATOM 1047 C C . VAL A 1 130 ? -25.114 -28.121 81.461 1.00 59.50 130 VAL A C 1
ATOM 1049 O O . VAL A 1 130 ? -24.260 -27.930 82.321 1.00 59.50 130 VAL A O 1
ATOM 1052 N N . ASP A 1 131 ? -24.918 -28.938 80.424 1.00 73.56 131 ASP A N 1
ATOM 1053 C CA . ASP A 1 131 ? -23.612 -29.532 80.122 1.00 73.56 131 ASP A CA 1
ATOM 1054 C C . ASP A 1 131 ? -22.601 -28.405 79.842 1.00 73.56 131 ASP A C 1
ATOM 1056 O O . ASP A 1 131 ? -22.678 -27.720 78.817 1.00 73.56 131 ASP A O 1
ATOM 1060 N N . GLU A 1 132 ? -21.676 -28.181 80.780 1.00 73.06 132 GLU A N 1
ATOM 1061 C CA . GLU A 1 132 ? -20.693 -27.092 80.731 1.00 73.06 132 GLU A CA 1
ATOM 1062 C C . GLU A 1 132 ? -19.825 -27.146 79.464 1.00 73.06 132 GLU A C 1
ATOM 1064 O O . GLU A 1 132 ? -19.460 -26.100 78.921 1.00 73.06 132 GLU A O 1
ATOM 1069 N N . ASN A 1 133 ? -19.549 -28.344 78.930 1.00 79.75 133 ASN A N 1
ATOM 1070 C CA . ASN A 1 133 ? -18.787 -28.492 77.688 1.00 79.75 133 ASN A CA 1
ATOM 1071 C C . ASN A 1 133 ? -19.582 -28.014 76.470 1.00 79.75 133 ASN A C 1
ATOM 1073 O O . ASN A 1 133 ? -19.018 -27.379 75.576 1.00 79.75 133 ASN A O 1
ATOM 1077 N N . LEU A 1 134 ? -20.886 -28.295 76.435 1.00 82.12 134 LEU A N 1
ATOM 1078 C CA . LEU A 1 134 ? -21.773 -27.823 75.373 1.00 82.12 134 LEU A CA 1
ATOM 1079 C C . LEU A 1 134 ? -21.958 -26.303 75.454 1.00 82.12 134 LEU A C 1
ATOM 1081 O O . LEU A 1 134 ? -21.932 -25.626 74.428 1.00 82.12 134 LEU A O 1
ATOM 1085 N N . ALA A 1 135 ? -22.089 -25.757 76.666 1.00 81.31 135 ALA A N 1
ATOM 1086 C CA . ALA A 1 135 ? -22.179 -24.316 76.882 1.00 81.31 135 ALA A CA 1
ATOM 1087 C C . ALA A 1 135 ? -20.915 -23.587 76.400 1.00 81.31 135 ALA A C 1
ATOM 1089 O O . ALA A 1 135 ? -21.018 -22.584 75.696 1.00 81.31 135 ALA A O 1
ATOM 1090 N N . TYR A 1 136 ? -19.732 -24.130 76.702 1.00 85.50 136 TYR A N 1
ATOM 1091 C CA . TYR A 1 136 ? -18.454 -23.567 76.264 1.00 85.50 136 TYR A CA 1
ATOM 1092 C C . TYR A 1 136 ? -18.276 -23.608 74.736 1.00 85.50 136 TYR A C 1
ATOM 1094 O O . TYR A 1 136 ? -17.800 -22.643 74.139 1.00 85.50 136 TYR A O 1
ATOM 1102 N N . GLN A 1 137 ? -18.693 -24.695 74.076 1.00 87.94 137 GLN A N 1
ATOM 1103 C CA . GLN A 1 137 ? -18.667 -24.792 72.609 1.00 87.94 137 GLN A CA 1
ATOM 1104 C C . GLN A 1 137 ? -19.618 -23.786 71.950 1.00 87.94 137 GLN A C 1
ATOM 1106 O O . GLN A 1 137 ? -19.217 -23.080 71.026 1.00 87.94 137 GLN A O 1
ATOM 1111 N N . LEU A 1 138 ? -20.845 -23.659 72.464 1.00 88.25 138 LEU A N 1
ATOM 1112 C CA . LEU A 1 138 ? -21.820 -22.676 71.980 1.00 88.25 138 LEU A CA 1
ATOM 1113 C C . LEU A 1 138 ? -21.342 -21.232 72.183 1.00 88.25 138 LEU A C 1
ATOM 1115 O O . LEU A 1 138 ? -21.620 -20.366 71.354 1.00 88.25 138 LEU A O 1
ATOM 1119 N N . GLU A 1 139 ? -20.615 -20.954 73.265 1.00 90.25 139 GLU A N 1
ATOM 1120 C CA . GLU A 1 139 ? -20.018 -19.641 73.511 1.00 90.25 139 GLU A CA 1
ATOM 1121 C C . GLU A 1 139 ? -18.910 -19.318 72.495 1.00 90.25 139 GLU A C 1
ATOM 1123 O O . GLU A 1 139 ? -18.872 -18.205 71.962 1.00 90.25 139 GLU A O 1
ATOM 1128 N N . GLN A 1 140 ? -18.055 -20.291 72.158 1.00 92.19 140 GLN A N 1
ATOM 1129 C CA . GLN A 1 140 ? -17.046 -20.121 71.108 1.00 92.19 140 GLN A CA 1
ATOM 1130 C C . GLN A 1 140 ? -17.676 -19.913 69.726 1.00 92.19 140 GLN A C 1
ATOM 1132 O O . GLN A 1 140 ? -17.296 -18.973 69.025 1.00 92.19 140 GLN A O 1
ATOM 1137 N N . GLU A 1 141 ? -18.670 -20.722 69.349 1.00 93.88 141 GLU A N 1
ATOM 1138 C CA . GLU A 1 141 ? -19.382 -20.564 68.074 1.00 93.88 141 GLU A CA 1
ATOM 1139 C C . GLU A 1 141 ? -20.083 -19.204 67.979 1.00 93.88 141 GLU A C 1
ATOM 1141 O O . GLU A 1 141 ? -19.990 -18.528 66.952 1.00 93.88 141 GLU A O 1
ATOM 1146 N N . ASN A 1 142 ? -20.728 -18.748 69.058 1.00 93.56 142 ASN A N 1
ATOM 1147 C CA . ASN A 1 142 ? -21.324 -17.413 69.110 1.00 93.56 142 ASN A CA 1
ATOM 1148 C C . ASN A 1 142 ? -20.280 -16.311 68.925 1.00 93.56 142 ASN A C 1
ATOM 1150 O O . ASN A 1 142 ? -20.536 -15.340 68.213 1.00 93.56 142 ASN A O 1
ATOM 1154 N N . LYS A 1 143 ? -19.096 -16.458 69.527 1.00 95.06 143 LYS A N 1
ATOM 1155 C CA . LYS A 1 143 ? -18.010 -15.488 69.372 1.00 95.06 143 LYS A CA 1
ATOM 1156 C C . LYS A 1 143 ? -17.502 -15.428 67.930 1.00 95.06 143 LYS A C 1
ATOM 1158 O O . LYS A 1 143 ? -17.368 -14.337 67.380 1.00 95.06 143 LYS A O 1
ATOM 1163 N N . GLU A 1 144 ? -17.296 -16.573 67.285 1.00 95.44 144 GLU A N 1
ATOM 1164 C CA . GLU A 1 144 ? -16.901 -16.622 65.871 1.00 95.44 144 GLU A CA 1
ATOM 1165 C C . GLU A 1 144 ? -17.976 -16.053 64.933 1.00 95.44 144 GLU A C 1
ATOM 1167 O O . GLU A 1 144 ? -17.661 -15.409 63.928 1.00 95.44 144 GLU A O 1
ATOM 1172 N N . LEU A 1 145 ? -19.255 -16.301 65.227 1.00 95.56 145 LEU A N 1
ATOM 1173 C CA . LEU A 1 145 ? -20.367 -15.746 64.458 1.00 95.56 145 LEU A CA 1
ATOM 1174 C C . LEU A 1 145 ? -20.439 -14.225 64.598 1.00 95.56 145 LEU A C 1
ATOM 1176 O O . LEU A 1 145 ? -20.649 -13.547 63.593 1.00 95.56 145 LEU A O 1
ATOM 1180 N N . LEU A 1 146 ? -20.208 -13.688 65.798 1.00 95.88 146 LEU A N 1
ATOM 1181 C CA . LEU A 1 146 ? -20.132 -12.244 66.030 1.00 95.88 146 LEU A CA 1
ATOM 1182 C C . LEU A 1 146 ? -18.991 -11.603 65.234 1.00 95.88 146 LEU A C 1
ATOM 1184 O O . LEU A 1 146 ? -19.223 -10.621 64.532 1.00 95.88 146 LEU A O 1
ATOM 1188 N N . GLU A 1 147 ? -17.795 -12.196 65.249 1.00 95.94 147 GLU A N 1
ATOM 1189 C CA . GLU A 1 147 ? -16.662 -11.706 64.450 1.00 95.94 147 GLU A CA 1
ATOM 1190 C C . GLU A 1 147 ? -16.962 -11.745 62.941 1.00 95.94 147 GLU A C 1
ATOM 1192 O O . GLU A 1 147 ? -16.632 -10.816 62.200 1.00 95.94 147 GLU A O 1
ATOM 1197 N N . LYS A 1 148 ? -17.632 -12.799 62.455 1.00 96.69 148 LYS A N 1
ATOM 1198 C CA . LYS A 1 148 ? -18.066 -12.885 61.049 1.00 96.69 148 LYS A CA 1
ATOM 1199 C C . LYS A 1 148 ? -19.103 -11.821 60.698 1.00 96.69 148 LYS A C 1
ATOM 1201 O O . LYS A 1 148 ? -19.031 -11.270 59.598 1.00 96.69 148 LYS A O 1
ATOM 1206 N N . ILE A 1 149 ? -20.052 -11.540 61.591 1.00 96.12 149 ILE A N 1
ATOM 1207 C CA . ILE A 1 149 ? -21.049 -10.478 61.403 1.00 96.12 149 ILE A CA 1
ATOM 1208 C C . ILE A 1 149 ? -20.344 -9.128 61.293 1.00 96.12 149 ILE A C 1
ATOM 1210 O O . ILE A 1 149 ? -20.568 -8.423 60.314 1.00 96.12 149 ILE A O 1
ATOM 1214 N N . GLU A 1 150 ? -19.416 -8.820 62.197 1.00 96.25 150 GLU A N 1
ATOM 1215 C CA . GLU A 1 150 ? -18.661 -7.562 62.176 1.00 96.25 150 GLU A CA 1
ATOM 1216 C C . GLU A 1 150 ? -17.850 -7.398 60.876 1.00 96.25 150 GLU A C 1
ATOM 1218 O O . GLU A 1 150 ? -17.873 -6.348 60.227 1.00 96.25 150 GLU A O 1
ATOM 1223 N N . GLN A 1 151 ? -17.188 -8.464 60.413 1.00 96.12 151 GLN A N 1
ATOM 1224 C CA . GLN A 1 151 ? -16.467 -8.446 59.135 1.00 96.12 151 GLN A CA 1
ATOM 1225 C C . GLN A 1 151 ? -17.392 -8.241 57.929 1.00 96.12 151 GLN A C 1
ATOM 1227 O O . GLN A 1 151 ? -17.018 -7.569 56.960 1.00 96.12 151 GLN A O 1
ATOM 1232 N N . LEU A 1 152 ? -18.578 -8.852 57.943 1.00 95.31 152 LEU A N 1
ATOM 1233 C CA . LEU A 1 152 ? -19.569 -8.690 56.881 1.00 95.31 152 LEU A CA 1
ATOM 1234 C C . LEU A 1 152 ? -20.168 -7.285 56.890 1.00 95.31 152 LEU A C 1
ATOM 1236 O O . LEU A 1 152 ? -20.312 -6.697 55.819 1.00 95.31 152 LEU A O 1
ATOM 1240 N N . GLU A 1 153 ? -20.440 -6.723 58.064 1.00 94.62 153 GLU A N 1
ATOM 1241 C CA . GLU A 1 153 ? -20.889 -5.341 58.224 1.00 94.62 153 GLU A CA 1
ATOM 1242 C C . GLU A 1 153 ? -19.851 -4.363 57.676 1.00 94.62 153 GLU A C 1
ATOM 1244 O O . GLU A 1 153 ? -20.192 -3.490 56.877 1.00 94.62 153 GLU A O 1
ATOM 1249 N N . TYR A 1 154 ? -18.570 -4.552 57.999 1.00 95.69 154 TYR A N 1
ATOM 1250 C CA . TYR A 1 154 ? -17.492 -3.727 57.452 1.00 95.69 154 TYR A CA 1
ATOM 1251 C C . TYR A 1 154 ? -17.432 -3.785 55.917 1.00 95.69 154 TYR A C 1
ATOM 1253 O O . TYR A 1 154 ? -17.378 -2.749 55.244 1.00 95.69 154 TYR A O 1
ATOM 1261 N N . LYS A 1 155 ? -17.472 -4.992 55.335 1.00 94.31 155 LYS A N 1
ATOM 1262 C CA . LYS A 1 155 ? -17.479 -5.177 53.872 1.00 94.31 155 LYS A CA 1
ATOM 1263 C C . LYS A 1 155 ? -18.704 -4.538 53.228 1.00 94.31 155 LYS A C 1
ATOM 1265 O O . LYS A 1 155 ? -18.569 -3.878 52.201 1.00 94.31 155 LYS A O 1
ATOM 1270 N N . TYR A 1 156 ? -19.873 -4.706 53.836 1.00 91.69 156 TYR A N 1
ATOM 1271 C CA . TYR A 1 156 ? -21.119 -4.112 53.371 1.00 91.69 156 TYR A CA 1
ATOM 1272 C C . TYR A 1 156 ? -21.040 -2.584 53.362 1.00 91.69 156 TYR A C 1
ATOM 1274 O O . TYR A 1 156 ? -21.320 -1.963 52.338 1.00 91.69 156 TYR A O 1
ATOM 1282 N N . GLN A 1 157 ? -20.567 -1.973 54.451 1.00 89.31 157 GLN A N 1
ATOM 1283 C CA . GLN A 1 157 ? -20.384 -0.523 54.514 1.00 89.31 157 GLN A CA 1
ATOM 1284 C C . GLN A 1 157 ? -19.366 -0.042 53.480 1.00 89.31 157 GLN A C 1
ATOM 1286 O O . GLN A 1 157 ? -19.601 0.954 52.802 1.00 89.31 157 GLN A O 1
ATOM 1291 N N . THR A 1 158 ? -18.268 -0.769 53.291 1.00 91.62 158 THR A N 1
ATOM 1292 C CA . THR A 1 158 ? -17.257 -0.430 52.279 1.00 91.62 158 THR A CA 1
ATOM 1293 C C . THR A 1 158 ? -17.853 -0.442 50.870 1.00 91.62 158 THR A C 1
ATOM 1295 O O . THR A 1 158 ? -17.604 0.468 50.080 1.00 91.62 158 THR A O 1
ATOM 1298 N N . LEU A 1 159 ? -18.683 -1.442 50.565 1.00 88.88 159 LEU A N 1
ATOM 1299 C CA . LEU A 1 159 ? -19.368 -1.552 49.282 1.00 88.88 159 LEU A CA 1
ATOM 1300 C C . LEU A 1 159 ? -20.383 -0.413 49.087 1.00 88.88 159 LEU A C 1
ATOM 1302 O O . LEU A 1 159 ? -20.412 0.203 48.025 1.00 88.88 159 LEU A O 1
ATOM 1306 N N . LEU A 1 160 ? -21.159 -0.077 50.119 1.00 89.19 160 LEU A N 1
ATOM 1307 C CA . LEU A 1 160 ? -22.178 0.977 50.068 1.00 89.19 160 LEU A CA 1
ATOM 1308 C C . LEU A 1 160 ? -21.584 2.380 49.856 1.00 89.19 160 LEU A C 1
ATOM 1310 O O . LEU A 1 160 ? -22.224 3.245 49.265 1.00 89.19 160 LEU A O 1
ATOM 1314 N N . HIS A 1 161 ? -20.352 2.605 50.320 1.00 89.81 161 HIS A N 1
ATOM 1315 C CA . HIS A 1 161 ? -19.623 3.866 50.147 1.00 89.81 161 HIS A CA 1
ATOM 1316 C C . HIS A 1 161 ? -18.717 3.884 48.909 1.00 89.81 161 HIS A C 1
ATOM 1318 O O . HIS A 1 161 ? -18.009 4.869 48.686 1.00 89.81 161 HIS A O 1
ATOM 1324 N N . SER A 1 162 ? -18.710 2.812 48.113 1.00 91.31 162 SER A N 1
ATOM 1325 C CA . SER A 1 162 ? -17.918 2.752 46.888 1.00 91.31 162 SER A CA 1
ATOM 1326 C C . SER A 1 162 ? -18.450 3.733 45.839 1.00 91.31 162 SER A C 1
ATOM 1328 O O . SER A 1 162 ? -19.659 3.890 45.642 1.00 91.31 162 SER A O 1
ATOM 1330 N N . LYS A 1 163 ? -17.520 4.422 45.173 1.00 93.50 163 LYS A N 1
ATOM 1331 C CA . LYS A 1 163 ? -17.822 5.465 44.191 1.00 93.50 163 LYS A CA 1
ATOM 1332 C C . LYS A 1 163 ? -17.053 5.244 42.902 1.00 93.50 163 LYS A C 1
ATOM 1334 O O . LYS A 1 163 ? -15.893 4.839 42.925 1.00 93.50 163 LYS A O 1
ATOM 1339 N N . TYR A 1 164 ? -17.679 5.607 41.794 1.00 91.62 164 TYR A N 1
ATOM 1340 C CA . TYR A 1 164 ? -17.067 5.704 40.477 1.00 91.62 164 TYR A CA 1
ATOM 1341 C C . TYR A 1 164 ? -17.141 7.156 40.011 1.00 91.62 164 TYR A C 1
ATOM 1343 O O . TYR A 1 164 ? -18.234 7.705 39.923 1.00 91.62 164 TYR A O 1
ATOM 1351 N N . ASN A 1 165 ? -16.000 7.806 39.761 1.00 87.69 165 ASN A N 1
ATOM 1352 C CA . ASN A 1 165 ? -15.946 9.215 39.340 1.00 87.69 165 ASN A CA 1
ATOM 1353 C C . ASN A 1 165 ? -16.840 10.146 40.193 1.00 87.69 165 ASN A C 1
ATOM 1355 O O . ASN A 1 165 ? -17.577 10.978 39.672 1.00 87.69 165 ASN A O 1
ATOM 1359 N N . ASN A 1 166 ? -16.773 9.996 41.523 1.00 90.88 166 ASN A N 1
ATOM 1360 C CA . ASN A 1 166 ? -17.589 10.709 42.523 1.00 90.88 166 ASN A CA 1
ATOM 1361 C C . ASN A 1 166 ? -19.100 10.396 42.531 1.00 90.88 166 ASN A C 1
ATOM 1363 O O . ASN A 1 166 ? -19.837 11.036 43.281 1.00 90.88 166 ASN A O 1
ATOM 1367 N N . ILE A 1 167 ? -19.554 9.398 41.775 1.00 90.81 167 ILE A N 1
ATOM 1368 C CA . ILE A 1 167 ? -20.937 8.909 41.759 1.00 90.81 167 ILE A CA 1
ATOM 1369 C C . ILE A 1 167 ? -21.022 7.643 42.615 1.00 90.81 167 ILE A C 1
ATOM 1371 O O . ILE A 1 167 ? -20.205 6.736 42.460 1.00 90.81 167 ILE A O 1
ATOM 1375 N N . ASP A 1 168 ? -21.999 7.582 43.519 1.00 91.56 168 ASP A N 1
ATOM 1376 C CA . ASP A 1 168 ? -22.257 6.393 44.339 1.00 91.56 168 ASP A CA 1
ATOM 1377 C C . ASP A 1 168 ? -22.666 5.213 43.441 1.00 91.56 168 ASP A C 1
ATOM 1379 O O . ASP A 1 168 ? -23.561 5.351 42.601 1.00 91.56 168 ASP A O 1
ATOM 1383 N N . ILE A 1 169 ? -22.010 4.057 43.609 1.00 92.44 169 ILE A N 1
ATOM 1384 C CA . ILE A 1 169 ? -22.282 2.847 42.808 1.00 92.44 169 ILE A CA 1
ATOM 1385 C C . ILE A 1 169 ? -23.609 2.208 43.226 1.00 92.44 169 ILE A C 1
ATOM 1387 O O . ILE A 1 169 ? -24.343 1.704 42.378 1.00 92.44 169 ILE A O 1
ATOM 1391 N N . PHE A 1 170 ? -23.930 2.259 44.517 1.00 91.81 170 PHE A N 1
ATOM 1392 C CA . PHE A 1 170 ? -25.163 1.726 45.090 1.00 91.81 170 PHE A CA 1
ATOM 1393 C C . PHE A 1 170 ? -26.020 2.859 45.640 1.00 91.81 170 PHE A C 1
ATOM 1395 O O . PHE A 1 170 ? -25.510 3.794 46.259 1.00 91.81 170 PHE A O 1
ATOM 1402 N N . ASP A 1 171 ? -27.330 2.772 45.440 1.00 88.00 171 ASP A N 1
ATOM 1403 C CA . ASP A 1 171 ? -28.267 3.673 46.100 1.00 88.00 171 ASP A CA 1
ATOM 1404 C C . ASP A 1 171 ? -28.461 3.237 47.560 1.00 88.00 171 ASP A C 1
ATOM 1406 O O . ASP A 1 171 ? -28.808 2.094 47.859 1.00 88.00 171 ASP A O 1
ATOM 1410 N N . LYS A 1 172 ? -28.251 4.175 48.486 1.00 84.75 172 LYS A N 1
ATOM 1411 C CA . LYS A 1 172 ? -28.339 3.940 49.933 1.00 84.75 172 LYS A CA 1
ATOM 1412 C C . LYS A 1 172 ? -29.739 3.544 50.391 1.00 84.75 172 LYS A C 1
ATOM 1414 O O . LYS A 1 172 ? -29.869 2.915 51.436 1.00 84.75 172 LYS A O 1
ATOM 1419 N N . ASN A 1 173 ? -30.766 3.918 49.629 1.00 85.81 173 ASN A N 1
ATOM 1420 C CA . ASN A 1 173 ? -32.159 3.677 49.997 1.00 85.81 173 ASN A CA 1
ATOM 1421 C C . ASN A 1 173 ? -32.693 2.352 49.448 1.00 85.81 173 ASN A C 1
ATOM 1423 O O . ASN A 1 173 ? -33.472 1.682 50.121 1.00 85.81 173 ASN A O 1
ATOM 1427 N N . THR A 1 174 ? -32.303 1.985 48.227 1.00 86.44 174 THR A N 1
ATOM 1428 C CA . THR A 1 174 ? -32.816 0.790 47.536 1.00 86.44 174 THR A CA 1
ATOM 1429 C C . THR A 1 174 ? -31.855 -0.394 47.585 1.00 86.44 174 THR A C 1
ATOM 1431 O O . THR A 1 174 ? -32.288 -1.520 47.361 1.00 86.44 174 THR A O 1
ATOM 1434 N N . LEU A 1 175 ? -30.575 -0.165 47.915 1.00 84.50 175 LEU A N 1
ATOM 1435 C CA . LEU A 1 175 ? -29.490 -1.160 47.891 1.00 84.50 175 LEU A CA 1
ATOM 1436 C C . LEU A 1 175 ? -29.252 -1.789 46.510 1.00 84.50 175 LEU A C 1
ATOM 1438 O O . LEU A 1 175 ? -28.518 -2.769 46.383 1.00 84.50 175 LEU A O 1
ATOM 1442 N N . GLU A 1 176 ? -29.840 -1.206 45.468 1.00 89.88 176 GLU A N 1
ATOM 1443 C CA . GLU A 1 176 ? -29.614 -1.572 44.079 1.00 89.88 176 GLU A CA 1
ATOM 1444 C C . GLU A 1 176 ? -28.496 -0.714 43.471 1.00 89.88 176 GLU A C 1
ATOM 1446 O O . GLU A 1 176 ? -28.045 0.284 44.045 1.00 89.88 176 GLU A O 1
ATOM 1451 N N . ILE A 1 177 ? -28.024 -1.120 42.291 1.00 91.00 177 ILE A N 1
ATOM 1452 C CA . ILE A 1 177 ? -27.047 -0.342 41.530 1.00 91.00 177 ILE A CA 1
ATOM 1453 C C . ILE A 1 177 ? -27.680 1.002 41.157 1.00 91.00 177 ILE A C 1
ATOM 1455 O O . ILE A 1 177 ? -28.767 1.058 40.582 1.00 91.00 177 ILE A O 1
ATOM 1459 N N . SER A 1 178 ? -26.971 2.082 41.467 1.00 92.56 178 SER A N 1
ATOM 1460 C CA . SER A 1 178 ? -27.408 3.450 41.230 1.00 92.56 178 SER A CA 1
ATOM 1461 C C . SER A 1 178 ? -27.647 3.704 39.733 1.00 92.56 178 SER A C 1
ATOM 1463 O O . SER A 1 178 ? -26.753 3.456 38.915 1.00 92.56 178 SER A O 1
ATOM 1465 N N . PRO A 1 179 ? -28.810 4.256 39.341 1.00 91.69 179 PRO A N 1
ATOM 1466 C CA . PRO A 1 179 ? -29.078 4.608 37.949 1.00 91.69 179 PRO A CA 1
ATOM 1467 C C . PRO A 1 179 ? -28.101 5.672 37.430 1.00 91.69 179 PRO A C 1
ATOM 1469 O O . PRO A 1 179 ? -27.652 5.581 36.291 1.00 91.69 179 PRO A O 1
ATOM 1472 N N . ASN A 1 180 ? -27.673 6.610 38.283 1.00 91.56 180 ASN A N 1
ATOM 1473 C CA . ASN A 1 180 ? -26.684 7.630 37.919 1.00 91.56 180 ASN A CA 1
ATOM 1474 C C . ASN A 1 180 ? -25.321 7.011 37.574 1.00 91.56 180 ASN A C 1
ATOM 1476 O O . ASN A 1 180 ? -24.619 7.501 36.690 1.00 91.56 180 ASN A O 1
ATOM 1480 N N . PHE A 1 181 ? -24.938 5.933 38.267 1.00 94.38 181 PHE A N 1
ATOM 1481 C CA . PHE A 1 181 ? -23.715 5.198 37.953 1.00 94.38 181 PHE A CA 1
ATOM 1482 C C . PHE A 1 181 ? -23.828 4.490 36.598 1.00 94.38 181 PHE A C 1
ATOM 1484 O O . PHE A 1 181 ? -22.903 4.574 35.792 1.00 94.38 181 PHE A O 1
ATOM 1491 N N . LEU A 1 182 ? -24.966 3.848 36.315 1.00 93.38 182 LEU A N 1
ATOM 1492 C CA . LEU A 1 182 ? -25.206 3.199 35.023 1.00 93.38 182 LEU A CA 1
ATOM 1493 C C . LEU A 1 182 ? -25.186 4.201 33.863 1.00 93.38 182 LEU A C 1
ATOM 1495 O O . LEU A 1 182 ? -24.573 3.926 32.833 1.00 93.38 182 LEU A O 1
ATOM 1499 N N . GLU A 1 183 ? -25.799 5.373 34.037 1.00 93.94 183 GLU A N 1
ATOM 1500 C CA . GLU A 1 183 ? -25.774 6.446 33.040 1.00 93.94 183 GLU A CA 1
ATOM 1501 C C . GLU A 1 183 ? -24.357 6.972 32.794 1.00 93.94 183 GLU A C 1
ATOM 1503 O O . GLU A 1 183 ? -23.962 7.154 31.641 1.00 93.94 183 GLU A O 1
ATOM 1508 N N . ALA A 1 184 ? -23.570 7.180 33.854 1.00 93.31 184 ALA A N 1
ATOM 1509 C CA . ALA A 1 184 ? -22.180 7.610 33.728 1.00 93.31 184 ALA A CA 1
ATOM 1510 C C . ALA A 1 184 ? -21.328 6.566 32.999 1.00 93.31 184 ALA A C 1
ATOM 1512 O O . ALA A 1 184 ? -20.612 6.902 32.061 1.00 93.31 184 ALA A O 1
ATOM 1513 N N . LEU A 1 185 ? -21.474 5.290 33.357 1.00 94.00 185 LEU A N 1
ATOM 1514 C CA . LEU A 1 185 ? -20.748 4.200 32.714 1.00 94.00 185 LEU A CA 1
ATOM 1515 C C . LEU A 1 185 ? -21.135 4.055 31.235 1.00 94.00 185 LEU A C 1
ATOM 1517 O O . LEU A 1 185 ? -20.273 3.837 30.386 1.00 94.00 185 LEU A O 1
ATOM 1521 N N . GLN A 1 186 ? -22.416 4.235 30.902 1.00 93.81 186 GLN A N 1
ATOM 1522 C CA . GLN A 1 186 ? -22.882 4.245 29.516 1.00 93.81 186 GLN A CA 1
ATOM 1523 C C . GLN A 1 186 ? -22.356 5.458 28.741 1.00 93.81 186 GLN A C 1
ATOM 1525 O O . GLN A 1 186 ? -22.002 5.332 27.568 1.00 93.81 186 GLN A O 1
ATOM 1530 N N . ARG A 1 187 ? -22.286 6.632 29.374 1.00 94.19 187 ARG A N 1
ATOM 1531 C CA . ARG A 1 187 ? -21.720 7.840 28.770 1.00 94.19 187 ARG A CA 1
ATOM 1532 C C . ARG A 1 187 ? -20.235 7.671 28.470 1.00 94.19 187 ARG A C 1
ATOM 1534 O O . ARG A 1 187 ? -19.831 7.985 27.355 1.00 94.19 187 ARG A O 1
ATOM 1541 N N . ASP A 1 188 ? -19.463 7.155 29.419 1.00 94.62 188 ASP A N 1
ATOM 1542 C CA . ASP A 1 188 ? -18.022 6.941 29.263 1.00 94.62 188 ASP A CA 1
ATOM 1543 C C . ASP A 1 188 ? -17.740 5.876 28.195 1.00 94.62 188 ASP A C 1
ATOM 1545 O O . ASP A 1 188 ? -16.882 6.066 27.334 1.00 94.62 188 ASP A O 1
ATOM 1549 N N . LEU A 1 189 ? -18.533 4.798 28.169 1.00 94.50 189 LEU A N 1
ATOM 1550 C CA . LEU A 1 189 ? -18.463 3.793 27.108 1.00 94.50 189 LEU A CA 1
ATOM 1551 C C . LEU A 1 189 ? -18.750 4.406 25.730 1.00 94.50 189 LEU A C 1
ATOM 1553 O O . LEU A 1 189 ? -18.000 4.176 24.785 1.00 94.50 189 LEU A O 1
ATOM 1557 N N . ASN A 1 190 ? -19.815 5.200 25.609 1.00 95.81 190 ASN A N 1
ATOM 1558 C CA . ASN A 1 190 ? -20.169 5.850 24.348 1.00 95.81 190 ASN A CA 1
ATOM 1559 C C . ASN A 1 190 ? -19.116 6.874 23.909 1.00 95.81 190 ASN A C 1
ATOM 1561 O O . ASN A 1 190 ? -18.841 6.970 22.717 1.00 95.81 190 ASN A O 1
ATOM 1565 N N . ALA A 1 191 ? -18.534 7.627 24.845 1.00 95.38 191 ALA A N 1
ATOM 1566 C CA . ALA A 1 191 ? -17.465 8.577 24.559 1.00 95.38 191 ALA A CA 1
ATOM 1567 C C . ALA A 1 191 ? -16.227 7.860 24.003 1.00 95.38 191 ALA A C 1
ATOM 1569 O O . ALA A 1 191 ? -15.757 8.224 22.930 1.00 95.38 191 ALA A O 1
ATOM 1570 N N . ASN A 1 192 ? -15.787 6.777 24.651 1.00 96.12 192 ASN A N 1
ATOM 1571 C CA . ASN A 1 192 ? -14.668 5.970 24.160 1.00 96.12 192 ASN A CA 1
ATOM 1572 C C . ASN A 1 192 ? -14.939 5.398 22.761 1.00 96.12 192 ASN A C 1
ATOM 1574 O O . ASN A 1 192 ? -14.085 5.490 21.886 1.00 96.12 192 ASN A O 1
ATOM 1578 N N . ILE A 1 193 ? -16.143 4.863 22.519 1.00 95.88 193 ILE A N 1
ATOM 1579 C CA . ILE A 1 193 ? -16.523 4.340 21.195 1.00 95.88 193 ILE A CA 1
ATOM 1580 C C . ILE A 1 193 ? -16.499 5.450 20.134 1.00 95.88 193 ILE A C 1
ATOM 1582 O O . ILE A 1 193 ? -16.056 5.217 19.010 1.00 95.88 193 ILE A O 1
ATOM 1586 N N . LEU A 1 194 ? -16.985 6.650 20.460 1.00 96.19 194 LEU A N 1
ATOM 1587 C CA . LEU A 1 194 ? -16.983 7.789 19.539 1.00 96.19 194 LEU A CA 1
ATOM 1588 C C . LEU A 1 194 ? -15.564 8.270 19.223 1.00 96.19 194 LEU A C 1
ATOM 1590 O O . LEU A 1 194 ? -15.282 8.590 18.065 1.00 96.19 194 LEU A O 1
ATOM 1594 N N . ASP A 1 195 ? -14.680 8.291 20.217 1.00 97.00 195 ASP A N 1
ATOM 1595 C CA . ASP A 1 195 ? -13.278 8.668 20.039 1.00 97.00 195 ASP A CA 1
ATOM 1596 C C . ASP A 1 195 ? -12.538 7.641 19.173 1.00 97.00 195 ASP A C 1
ATOM 1598 O O . ASP A 1 195 ? -11.909 8.018 18.182 1.00 97.00 195 ASP A O 1
ATOM 1602 N N . GLU A 1 196 ? -12.680 6.343 19.464 1.00 96.81 196 GLU A N 1
ATOM 1603 C CA . GLU A 1 196 ? -12.110 5.258 18.651 1.00 96.81 196 GLU A CA 1
ATOM 1604 C C . GLU A 1 196 ? -12.629 5.297 17.207 1.00 96.81 196 GLU A C 1
ATOM 1606 O O . GLU A 1 196 ? -11.861 5.173 16.251 1.00 96.81 196 GLU A O 1
ATOM 1611 N N . PHE A 1 197 ? -13.932 5.518 17.022 1.00 97.00 197 PHE A N 1
ATOM 1612 C CA . PHE A 1 197 ? -14.526 5.636 15.693 1.00 97.00 197 PHE A CA 1
ATOM 1613 C C . PHE A 1 197 ? -13.992 6.854 14.930 1.00 97.00 197 PHE A C 1
ATOM 1615 O O . PHE A 1 197 ? -13.726 6.763 13.730 1.00 97.00 197 PHE A O 1
ATOM 1622 N N . SER A 1 198 ? -13.798 7.982 15.614 1.00 97.25 198 SER A N 1
ATOM 1623 C CA . SER A 1 198 ? -13.243 9.201 15.016 1.00 97.25 198 SER A CA 1
ATOM 1624 C C . SER A 1 198 ? -11.787 9.009 14.587 1.00 97.25 198 SER A C 1
ATOM 1626 O O . SER A 1 198 ? -11.423 9.410 13.481 1.00 97.25 198 SER A O 1
ATOM 1628 N N . GLN A 1 199 ? -10.973 8.342 15.410 1.00 97.19 199 GLN A N 1
ATOM 1629 C CA . GLN A 1 199 ? -9.595 7.976 15.060 1.00 97.19 199 GLN A CA 1
ATOM 1630 C C . GLN A 1 199 ? -9.564 7.048 13.843 1.00 97.19 199 GLN A C 1
ATOM 1632 O O . GLN A 1 199 ? -8.868 7.323 12.868 1.00 97.19 199 GLN A O 1
ATOM 1637 N N . MET A 1 200 ? -10.404 6.011 13.833 1.00 97.19 200 MET A N 1
ATOM 1638 C CA . MET A 1 200 ? -10.505 5.083 12.705 1.00 97.19 200 MET A CA 1
ATOM 1639 C C . MET A 1 200 ? -10.924 5.784 11.405 1.00 97.19 200 MET A C 1
ATOM 1641 O O . MET A 1 200 ? -10.423 5.458 10.327 1.00 97.19 200 MET A O 1
ATOM 1645 N N . GLN A 1 201 ? -11.830 6.765 11.476 1.00 97.06 201 GLN A N 1
ATOM 1646 C CA . GLN A 1 201 ? -12.199 7.567 10.308 1.00 97.06 201 GLN A CA 1
ATOM 1647 C C . GLN A 1 201 ? -11.030 8.402 9.778 1.00 97.06 201 GLN A C 1
ATOM 1649 O O . GLN A 1 201 ? -10.855 8.477 8.560 1.00 97.06 201 GLN A O 1
ATOM 1654 N N . GLN A 1 202 ? -10.233 9.001 10.666 1.00 97.12 202 GLN A N 1
ATOM 1655 C CA . GLN A 1 202 ? -9.044 9.763 10.278 1.00 97.12 202 GLN A CA 1
ATOM 1656 C C . GLN A 1 202 ? -8.014 8.862 9.592 1.00 97.12 202 GLN A C 1
ATOM 1658 O O . GLN A 1 202 ? -7.598 9.165 8.474 1.00 97.12 202 GLN A O 1
ATOM 1663 N N . GLU A 1 203 ? -7.693 7.710 10.184 1.00 97.12 203 GLU A N 1
ATOM 1664 C CA . GLU A 1 203 ? -6.763 6.737 9.598 1.00 97.12 203 GLU A CA 1
ATOM 1665 C C . GLU A 1 203 ? -7.228 6.258 8.214 1.00 97.12 203 GLU A C 1
ATOM 1667 O O . GLU A 1 203 ? -6.449 6.217 7.259 1.00 97.12 203 GLU A O 1
ATOM 1672 N N . LEU A 1 204 ? -8.520 5.948 8.055 1.00 97.62 204 LEU A N 1
ATOM 1673 C CA . LEU A 1 204 ? -9.080 5.561 6.756 1.00 97.62 204 LEU A CA 1
ATOM 1674 C C . LEU A 1 204 ? -8.963 6.679 5.714 1.00 97.62 204 LEU A C 1
ATOM 1676 O O . LEU A 1 204 ? -8.720 6.407 4.533 1.00 97.62 204 LEU A O 1
ATOM 1680 N N . GLN A 1 205 ? -9.135 7.934 6.126 1.00 96.88 205 GLN A N 1
ATOM 1681 C CA . GLN A 1 205 ? -9.004 9.083 5.238 1.00 96.88 205 GLN A CA 1
ATOM 1682 C C . GLN A 1 205 ? -7.546 9.303 4.809 1.00 96.88 205 GLN A C 1
ATOM 1684 O O . GLN A 1 205 ? -7.290 9.561 3.629 1.00 96.88 205 GLN A O 1
ATOM 1689 N N . GLU A 1 206 ? -6.592 9.130 5.723 1.00 97.44 206 GLU A N 1
ATOM 1690 C CA . GLU A 1 206 ? -5.156 9.174 5.430 1.00 97.44 206 GLU A CA 1
ATOM 1691 C C . GLU A 1 206 ? -4.742 8.064 4.461 1.00 97.44 206 GLU A C 1
ATOM 1693 O O . GLU A 1 206 ? -4.125 8.345 3.430 1.00 97.44 206 GLU A O 1
ATOM 1698 N N . ILE A 1 207 ? -5.158 6.819 4.716 1.00 97.81 207 ILE A N 1
ATOM 1699 C CA . ILE A 1 207 ? -4.893 5.676 3.827 1.00 97.81 207 ILE A CA 1
ATOM 1700 C C . ILE A 1 207 ? -5.436 5.951 2.422 1.00 97.81 207 ILE A C 1
ATOM 1702 O O . ILE A 1 207 ? -4.760 5.678 1.426 1.00 97.81 207 ILE A O 1
ATOM 1706 N N . ARG A 1 208 ? -6.639 6.526 2.318 1.00 97.19 208 ARG A N 1
ATOM 1707 C CA . ARG A 1 208 ? -7.238 6.872 1.024 1.00 97.19 208 ARG A CA 1
ATOM 1708 C C . ARG A 1 208 ? -6.417 7.920 0.273 1.00 97.19 208 ARG A C 1
ATOM 1710 O O . ARG A 1 208 ? -6.230 7.776 -0.934 1.00 97.19 208 ARG A O 1
ATOM 1717 N N . SER A 1 209 ? -5.914 8.935 0.972 1.00 97.25 209 SER A N 1
ATOM 1718 C CA . SER A 1 209 ? -5.034 9.961 0.397 1.00 97.25 209 SER A CA 1
ATOM 1719 C C . SER A 1 209 ? -3.723 9.354 -0.114 1.00 97.25 209 SER A C 1
ATOM 1721 O O . SER A 1 209 ? -3.339 9.576 -1.264 1.00 97.25 209 SER A O 1
ATOM 1723 N N . ILE A 1 210 ? -3.082 8.501 0.693 1.00 97.94 210 ILE A N 1
ATOM 1724 C CA . ILE A 1 210 ? -1.851 7.791 0.316 1.00 97.94 210 ILE A CA 1
ATOM 1725 C C . ILE A 1 210 ? -2.083 6.935 -0.933 1.00 97.94 210 ILE A C 1
ATOM 1727 O O . ILE A 1 210 ? -1.266 6.943 -1.854 1.00 97.94 210 ILE A O 1
ATOM 1731 N N . TYR A 1 211 ? -3.206 6.216 -0.996 1.00 97.38 211 TYR A N 1
ATOM 1732 C CA . TYR A 1 211 ? -3.534 5.381 -2.149 1.00 97.38 211 TYR A CA 1
ATOM 1733 C C . TYR A 1 211 ? -3.698 6.206 -3.433 1.00 97.38 211 TYR A C 1
ATOM 1735 O O . TYR A 1 211 ? -3.143 5.839 -4.465 1.00 97.38 211 TYR A O 1
ATOM 1743 N N . GLN A 1 212 ? -4.385 7.351 -3.365 1.00 96.81 212 GLN A N 1
ATOM 1744 C CA . GLN A 1 212 ? -4.545 8.257 -4.511 1.00 96.81 212 GLN A CA 1
ATOM 1745 C C . GLN A 1 212 ? -3.206 8.823 -4.996 1.00 96.81 212 GLN A C 1
ATOM 1747 O O . GLN A 1 212 ? -2.952 8.868 -6.199 1.00 96.81 212 GLN A O 1
ATOM 1752 N N . GLN A 1 213 ? -2.329 9.227 -4.075 1.00 96.81 213 GLN A N 1
ATOM 1753 C CA . GLN A 1 213 ? -0.988 9.699 -4.428 1.00 96.81 213 GLN A CA 1
ATOM 1754 C C . GLN A 1 213 ? -0.164 8.597 -5.094 1.00 96.81 213 GLN A C 1
ATOM 1756 O O . GLN A 1 213 ? 0.510 8.842 -6.097 1.00 96.81 213 GLN A O 1
ATOM 1761 N N . LYS A 1 214 ? -0.248 7.370 -4.573 1.00 97.81 214 LYS A N 1
ATOM 1762 C CA . LYS A 1 214 ? 0.436 6.216 -5.152 1.00 97.81 214 LYS A CA 1
ATOM 1763 C C . LYS A 1 214 ? -0.061 5.922 -6.567 1.00 97.81 214 LYS A C 1
ATOM 1765 O O . LYS A 1 214 ? 0.760 5.777 -7.466 1.00 97.81 214 LYS A O 1
ATOM 1770 N N . GLU A 1 215 ? -1.373 5.921 -6.782 1.00 97.00 215 GLU A N 1
ATOM 1771 C CA . GLU A 1 215 ? -1.977 5.705 -8.101 1.00 97.00 215 GLU A CA 1
ATOM 1772 C C . GLU A 1 215 ? -1.510 6.754 -9.127 1.00 97.00 215 GLU A C 1
ATOM 1774 O O . GLU A 1 215 ? -1.138 6.409 -10.250 1.00 97.00 215 GLU A O 1
ATOM 1779 N N . GLN A 1 216 ? -1.426 8.028 -8.727 1.00 96.31 216 GLN A N 1
ATOM 1780 C CA . GLN A 1 216 ? -0.863 9.086 -9.573 1.00 96.31 216 GLN A CA 1
ATOM 1781 C C . GLN A 1 216 ? 0.627 8.868 -9.871 1.00 96.31 216 GLN A C 1
ATOM 1783 O O . GLN A 1 216 ? 1.068 9.068 -11.005 1.00 96.31 216 GLN A O 1
ATOM 1788 N N . SER A 1 217 ? 1.405 8.442 -8.873 1.00 97.06 217 SER A N 1
ATOM 1789 C CA . SER A 1 217 ? 2.833 8.161 -9.048 1.00 97.06 217 SER A CA 1
ATOM 1790 C C . SER A 1 217 ? 3.084 6.978 -9.988 1.00 97.06 217 SER A C 1
ATOM 1792 O O . SER A 1 217 ? 3.964 7.059 -10.846 1.00 97.06 217 SER A O 1
ATOM 1794 N N . ASP A 1 218 ? 2.264 5.929 -9.897 1.00 98.00 218 ASP A N 1
ATOM 1795 C CA . ASP A 1 218 ? 2.343 4.746 -10.754 1.00 98.00 218 ASP A CA 1
ATOM 1796 C C . ASP A 1 218 ? 1.980 5.100 -12.205 1.00 98.00 218 ASP A C 1
ATOM 1798 O O . ASP A 1 218 ? 2.639 4.640 -13.142 1.00 98.00 218 ASP A O 1
ATOM 1802 N N . LEU A 1 219 ? 0.987 5.976 -12.409 1.00 97.50 219 LEU A N 1
ATOM 1803 C CA . LEU A 1 219 ? 0.635 6.489 -13.735 1.00 97.50 219 LEU A CA 1
ATOM 1804 C C . LEU A 1 219 ? 1.796 7.272 -14.367 1.00 97.50 219 LEU A C 1
ATOM 1806 O O . LEU A 1 219 ? 2.142 7.031 -15.524 1.00 97.50 219 LEU A O 1
ATOM 1810 N N . LEU A 1 220 ? 2.421 8.176 -13.607 1.00 97.56 220 LEU A N 1
ATOM 1811 C CA . LEU A 1 220 ? 3.571 8.957 -14.072 1.00 97.56 220 LEU A CA 1
ATOM 1812 C C . LEU A 1 220 ? 4.773 8.054 -14.385 1.00 97.56 220 LEU A C 1
ATOM 1814 O O . LEU A 1 220 ? 5.467 8.247 -15.385 1.00 97.56 220 LEU A O 1
ATOM 1818 N N . LEU A 1 221 ? 5.022 7.053 -13.539 1.00 98.12 221 LEU A N 1
ATOM 1819 C CA . LEU A 1 221 ? 6.091 6.086 -13.755 1.00 98.12 221 LEU A CA 1
ATOM 1820 C C . LEU A 1 221 ? 5.859 5.294 -15.044 1.00 98.12 221 LEU A C 1
ATOM 1822 O O . LEU A 1 221 ? 6.790 5.127 -15.830 1.00 98.12 221 LEU A O 1
ATOM 1826 N N . LYS A 1 222 ? 4.620 4.863 -15.294 1.00 97.88 222 LYS A N 1
ATOM 1827 C CA . LYS A 1 222 ? 4.248 4.164 -16.526 1.00 97.88 222 LYS A CA 1
ATOM 1828 C C . LYS A 1 222 ? 4.481 5.031 -17.764 1.00 97.88 222 LYS A C 1
ATOM 1830 O O . LYS A 1 222 ? 5.125 4.568 -18.699 1.00 97.88 222 LYS A O 1
ATOM 1835 N N . GLN A 1 223 ? 4.065 6.298 -17.729 1.00 97.25 223 GLN A N 1
ATOM 1836 C CA . GLN A 1 223 ? 4.328 7.252 -18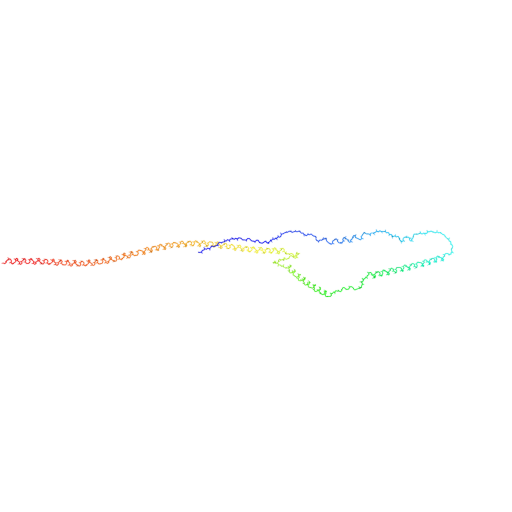.815 1.00 97.25 223 GLN A CA 1
ATOM 1837 C C . GLN A 1 223 ? 5.829 7.399 -19.101 1.00 97.25 223 GLN A C 1
ATOM 1839 O O . GLN A 1 223 ? 6.248 7.320 -20.253 1.00 97.25 223 GLN A O 1
ATOM 1844 N N . LYS A 1 224 ? 6.663 7.531 -18.060 1.00 97.62 224 LYS A N 1
ATOM 1845 C CA . LYS A 1 224 ? 8.123 7.607 -18.229 1.00 97.62 224 LYS A CA 1
ATOM 1846 C C . LYS A 1 224 ? 8.727 6.332 -18.807 1.00 97.62 224 LYS A C 1
ATOM 1848 O O . LYS A 1 224 ? 9.657 6.407 -19.606 1.00 97.62 224 LYS A O 1
ATOM 1853 N N . ILE A 1 225 ? 8.234 5.162 -18.403 1.00 98.25 225 ILE A N 1
ATOM 1854 C CA . ILE A 1 225 ? 8.686 3.886 -18.970 1.00 98.25 225 ILE A CA 1
ATOM 1855 C C . ILE A 1 225 ? 8.384 3.846 -20.471 1.00 98.25 225 ILE A C 1
ATOM 1857 O O . ILE A 1 225 ? 9.277 3.508 -21.248 1.00 98.25 225 ILE A O 1
ATOM 1861 N N . ASP A 1 226 ? 7.182 4.248 -20.883 1.00 98.06 226 ASP A N 1
ATOM 1862 C CA . ASP A 1 226 ? 6.788 4.284 -22.296 1.00 98.06 226 ASP A CA 1
ATOM 1863 C C . ASP A 1 226 ? 7.662 5.269 -23.102 1.00 98.06 226 ASP A C 1
ATOM 1865 O O . ASP A 1 226 ? 8.122 4.954 -24.205 1.00 98.06 226 ASP A O 1
ATOM 1869 N N . GLU A 1 227 ? 7.975 6.440 -22.535 1.00 97.56 227 GLU A N 1
ATOM 1870 C CA . GLU A 1 227 ? 8.910 7.408 -23.128 1.00 97.56 227 GLU A CA 1
ATOM 1871 C C . GLU A 1 227 ? 10.311 6.812 -23.317 1.00 97.56 227 GLU A C 1
ATOM 1873 O O . GLU A 1 227 ? 10.883 6.897 -24.411 1.00 97.56 227 GLU A O 1
ATOM 1878 N N . PHE A 1 228 ? 10.862 6.165 -22.285 1.00 98.12 228 PHE A N 1
ATOM 1879 C CA . PHE A 1 228 ? 12.176 5.527 -22.364 1.00 98.12 228 PHE A CA 1
ATOM 1880 C C . PHE A 1 228 ? 12.206 4.382 -23.372 1.00 98.12 228 PHE A C 1
ATOM 1882 O O . PHE A 1 228 ? 13.183 4.257 -24.112 1.00 98.12 228 PHE A O 1
ATOM 1889 N N . GLN A 1 229 ? 11.146 3.578 -23.456 1.00 97.94 229 GLN A N 1
ATOM 1890 C CA . GLN A 1 229 ? 11.033 2.518 -24.458 1.00 97.94 229 GLN A CA 1
ATOM 1891 C C . GLN A 1 229 ? 11.041 3.085 -25.881 1.00 97.94 229 GLN A C 1
ATOM 1893 O O . GLN A 1 229 ? 11.734 2.555 -26.752 1.00 97.94 229 GLN A O 1
ATOM 1898 N N . ASN A 1 230 ? 10.340 4.195 -26.120 1.00 97.94 230 ASN A N 1
ATOM 1899 C CA . ASN A 1 230 ? 10.325 4.857 -27.423 1.00 97.94 230 ASN A CA 1
ATOM 1900 C C . ASN A 1 230 ? 11.707 5.427 -27.791 1.00 97.94 230 ASN A C 1
ATOM 1902 O O . ASN A 1 230 ? 12.196 5.226 -28.905 1.00 97.94 230 ASN A O 1
ATOM 1906 N N . ILE A 1 231 ? 12.379 6.092 -26.844 1.00 98.06 231 ILE A N 1
ATOM 1907 C CA . ILE A 1 231 ? 13.748 6.598 -27.039 1.00 98.06 231 ILE A CA 1
ATOM 1908 C C . ILE A 1 231 ? 14.708 5.447 -27.344 1.00 98.06 231 ILE A C 1
ATOM 1910 O O . ILE A 1 231 ? 15.478 5.531 -28.303 1.00 98.06 231 ILE A O 1
ATOM 1914 N N . TYR A 1 232 ? 14.641 4.368 -26.563 1.00 98.19 232 TYR A N 1
ATOM 1915 C CA . TYR A 1 232 ? 15.460 3.180 -26.765 1.00 98.19 232 TYR A CA 1
ATOM 1916 C C . TYR A 1 232 ? 15.249 2.591 -28.161 1.00 98.19 232 TYR A C 1
ATOM 1918 O O . TYR A 1 232 ? 16.219 2.369 -28.881 1.00 98.19 232 TYR A O 1
ATOM 1926 N N . PHE A 1 233 ? 13.997 2.422 -28.592 1.00 98.31 233 PHE A N 1
ATOM 1927 C CA . PHE A 1 233 ? 13.679 1.897 -29.919 1.00 98.31 233 PHE A CA 1
ATOM 1928 C C . PHE A 1 233 ? 14.237 2.775 -31.047 1.00 98.31 233 PHE A C 1
ATOM 1930 O O . PHE A 1 233 ? 14.842 2.263 -31.988 1.00 98.31 233 PHE A O 1
ATOM 1937 N N . LYS A 1 234 ? 14.113 4.105 -30.939 1.00 97.88 234 LYS A N 1
ATOM 1938 C CA . LYS A 1 234 ? 14.702 5.042 -31.913 1.00 97.88 234 LYS A CA 1
ATOM 1939 C C . LYS A 1 234 ? 16.223 4.934 -31.966 1.00 97.88 234 LYS A C 1
ATOM 1941 O O . LYS A 1 234 ? 16.796 4.913 -33.053 1.00 97.88 234 LYS A O 1
ATOM 1946 N N . LYS A 1 235 ? 16.876 4.848 -30.806 1.00 97.62 235 LYS A N 1
ATOM 1947 C CA . LYS A 1 235 ? 18.333 4.688 -30.725 1.00 97.62 235 LYS A CA 1
ATOM 1948 C C . LYS A 1 235 ? 18.787 3.344 -31.278 1.00 97.62 235 LYS A C 1
ATOM 1950 O O . LYS A 1 235 ? 19.798 3.295 -31.968 1.00 97.62 235 LYS A O 1
ATOM 1955 N N . GLN A 1 236 ? 18.013 2.288 -31.061 1.00 97.62 236 GLN A N 1
ATOM 1956 C CA . GLN A 1 236 ? 18.290 0.981 -31.642 1.00 97.62 236 GLN A CA 1
ATOM 1957 C C . GLN A 1 236 ? 18.225 1.023 -33.175 1.00 97.62 236 GLN A C 1
ATOM 1959 O O . GLN A 1 236 ? 19.151 0.558 -33.832 1.00 97.62 236 GLN A O 1
ATOM 1964 N N . GLN A 1 237 ? 17.206 1.670 -33.753 1.00 97.31 237 GLN A N 1
ATOM 1965 C CA . GLN A 1 237 ? 17.139 1.871 -35.207 1.00 97.31 237 GLN A CA 1
ATOM 1966 C C . GLN A 1 237 ? 18.326 2.675 -35.750 1.00 97.31 237 GLN A C 1
ATOM 1968 O O . GLN A 1 237 ? 18.822 2.389 -36.838 1.00 97.31 237 GLN A O 1
ATOM 1973 N N . GLU A 1 238 ? 18.774 3.698 -35.022 1.00 97.12 238 GLU A N 1
ATOM 1974 C CA . GLU A 1 238 ? 19.945 4.494 -35.398 1.00 97.12 238 GLU A CA 1
ATOM 1975 C C . GLU A 1 238 ? 21.221 3.642 -35.402 1.00 97.12 238 GLU A C 1
ATOM 1977 O O . GLU A 1 238 ? 21.988 3.692 -36.362 1.00 97.12 238 GLU A O 1
ATOM 1982 N N . VAL A 1 239 ? 21.406 2.798 -34.383 1.00 97.94 239 VAL A N 1
ATOM 1983 C CA . VAL A 1 239 ? 22.514 1.834 -34.318 1.00 97.94 239 VAL A CA 1
ATOM 1984 C C . VAL A 1 239 ? 22.484 0.875 -35.507 1.00 97.94 239 VAL A C 1
ATOM 1986 O O . VAL A 1 239 ? 23.523 0.651 -36.126 1.00 97.94 239 VAL A O 1
ATOM 1989 N N . ASP A 1 240 ? 21.321 0.336 -35.868 1.00 97.75 240 ASP A N 1
ATOM 1990 C CA . ASP A 1 240 ? 21.208 -0.608 -36.986 1.00 97.75 240 ASP A CA 1
ATOM 1991 C C . ASP A 1 240 ? 21.503 0.065 -38.341 1.00 97.75 240 ASP A C 1
ATOM 1993 O O . ASP A 1 240 ? 22.184 -0.511 -39.195 1.00 97.75 240 ASP A O 1
ATOM 1997 N N . ARG A 1 241 ? 21.090 1.328 -38.520 1.00 97.31 241 ARG A N 1
ATOM 1998 C CA . ARG A 1 241 ? 21.466 2.134 -39.698 1.00 97.31 241 ARG A CA 1
ATOM 1999 C C . ARG A 1 241 ? 22.971 2.366 -39.773 1.00 97.31 241 ARG A C 1
ATOM 2001 O O . ARG A 1 241 ? 23.550 2.195 -40.842 1.00 97.31 241 ARG A O 1
ATOM 2008 N N . LEU A 1 242 ? 23.602 2.734 -38.657 1.00 97.81 242 LEU A N 1
ATOM 2009 C CA . LEU A 1 242 ? 25.049 2.951 -38.599 1.00 97.81 242 LEU A CA 1
ATOM 2010 C C . LEU A 1 242 ? 25.825 1.662 -38.877 1.00 97.81 242 LEU A C 1
ATOM 2012 O O . LEU A 1 242 ? 26.792 1.699 -39.628 1.00 97.81 242 LEU A O 1
ATOM 2016 N N . LYS A 1 243 ? 25.379 0.515 -38.353 1.00 97.88 243 LYS A N 1
ATOM 2017 C CA . LYS A 1 243 ? 25.967 -0.793 -38.687 1.00 97.88 243 LYS A CA 1
ATOM 2018 C C . LYS A 1 243 ? 25.901 -1.082 -40.181 1.00 97.88 243 LYS A C 1
ATOM 2020 O O . LYS A 1 243 ? 26.909 -1.454 -40.764 1.00 97.88 243 LYS A O 1
ATOM 2025 N N . THR A 1 244 ? 24.747 -0.839 -40.799 1.00 96.88 244 THR A N 1
ATOM 2026 C CA . THR A 1 244 ? 24.572 -1.028 -42.248 1.00 96.88 244 THR A CA 1
ATOM 2027 C C . THR A 1 244 ? 25.507 -0.111 -43.047 1.00 96.88 244 THR A C 1
ATOM 2029 O O . THR A 1 244 ? 26.096 -0.529 -44.039 1.00 96.88 244 THR A O 1
ATOM 2032 N N . GLN A 1 245 ? 25.682 1.143 -42.611 1.00 96.88 245 GLN A N 1
ATOM 2033 C CA . GLN A 1 245 ? 26.634 2.066 -43.238 1.00 96.88 245 GLN A CA 1
ATOM 2034 C C . GLN A 1 245 ? 28.086 1.608 -43.079 1.00 96.88 245 GLN A C 1
ATOM 2036 O O . GLN A 1 245 ? 28.852 1.709 -44.033 1.00 96.88 245 GLN A O 1
ATOM 2041 N N . ILE A 1 246 ? 28.461 1.107 -41.900 1.00 96.75 246 ILE A N 1
ATOM 2042 C CA . ILE A 1 246 ? 29.796 0.552 -41.653 1.00 96.75 246 ILE A CA 1
ATOM 2043 C C . ILE A 1 246 ? 30.045 -0.634 -42.583 1.00 96.75 246 ILE A C 1
ATOM 2045 O O . ILE A 1 246 ? 31.046 -0.628 -43.285 1.00 96.75 246 ILE A O 1
ATOM 2049 N N . GLU A 1 247 ? 29.116 -1.586 -42.663 1.00 96.62 247 GLU A N 1
ATOM 2050 C CA . GLU A 1 247 ? 29.239 -2.768 -43.526 1.00 96.62 247 GLU A CA 1
ATOM 2051 C C . GLU A 1 247 ? 29.380 -2.382 -45.008 1.00 96.62 247 GLU A C 1
ATOM 2053 O O . GLU A 1 247 ? 30.244 -2.898 -45.720 1.00 96.62 247 GLU A O 1
ATOM 2058 N N . PHE A 1 248 ? 28.600 -1.398 -45.469 1.00 95.94 248 PHE A N 1
ATOM 2059 C CA . PHE A 1 248 ? 28.734 -0.859 -46.822 1.00 95.94 248 PHE A CA 1
ATOM 2060 C C . PHE A 1 248 ? 30.123 -0.247 -47.067 1.00 95.94 248 PHE A C 1
ATOM 2062 O O . PHE A 1 248 ? 30.768 -0.545 -48.077 1.00 95.94 248 PHE A O 1
ATOM 2069 N N . LEU A 1 249 ? 30.615 0.584 -46.145 1.00 95.19 249 LEU A N 1
ATOM 2070 C CA . LEU A 1 249 ? 31.942 1.192 -46.262 1.00 95.19 249 LEU A CA 1
ATOM 2071 C C . LEU A 1 249 ? 33.052 0.136 -46.223 1.00 95.19 249 LEU A C 1
ATOM 2073 O O . LEU A 1 249 ? 33.960 0.187 -47.049 1.00 95.19 249 LEU A O 1
ATOM 2077 N N . GLU A 1 250 ? 32.958 -0.844 -45.326 1.00 95.19 250 GLU A N 1
ATOM 2078 C CA . GLU A 1 250 ? 33.892 -1.970 -45.234 1.00 95.19 250 GLU A CA 1
ATOM 2079 C C . GLU A 1 250 ? 33.940 -2.773 -46.537 1.00 95.19 250 GLU A C 1
ATOM 2081 O O . GLU A 1 250 ? 35.029 -3.124 -46.993 1.00 95.19 250 GLU A O 1
ATOM 2086 N N . SER A 1 251 ? 32.794 -2.983 -47.191 1.00 93.50 251 SER A N 1
ATOM 2087 C CA . SER A 1 251 ? 32.732 -3.656 -48.495 1.00 93.50 251 SER A CA 1
ATOM 2088 C C . SER A 1 251 ? 33.326 -2.837 -49.650 1.00 93.50 251 SER A C 1
ATOM 2090 O O . SER A 1 251 ? 33.812 -3.417 -50.615 1.00 93.50 251 SER A O 1
ATOM 2092 N N . SER A 1 252 ? 33.356 -1.503 -49.538 1.00 93.44 252 SER A N 1
ATOM 2093 C CA . SER A 1 252 ? 33.885 -0.599 -50.574 1.00 93.44 252 SER A CA 1
ATOM 2094 C C . SER A 1 252 ? 35.405 -0.385 -50.478 1.00 93.44 252 SER A C 1
ATOM 2096 O O . SER A 1 252 ? 36.056 -0.008 -51.453 1.00 93.44 252 SER A O 1
ATOM 2098 N N . ILE A 1 253 ? 36.004 -0.612 -49.302 1.00 94.19 253 ILE A N 1
ATOM 2099 C CA . ILE A 1 253 ? 37.449 -0.431 -49.067 1.00 94.19 253 ILE A CA 1
ATOM 2100 C C . ILE A 1 253 ? 38.327 -1.275 -50.015 1.00 94.19 253 ILE A C 1
ATOM 2102 O O . ILE A 1 253 ? 39.302 -0.723 -50.537 1.00 94.19 253 ILE A O 1
ATOM 2106 N N . PRO A 1 254 ? 38.047 -2.573 -50.260 1.00 93.44 254 PRO A N 1
ATOM 2107 C CA . PRO A 1 254 ? 38.831 -3.396 -51.181 1.00 93.44 254 PRO A CA 1
ATOM 2108 C C . PRO A 1 254 ? 38.864 -2.830 -52.601 1.00 93.44 254 PRO A C 1
ATOM 2110 O O . PRO A 1 254 ? 39.944 -2.701 -53.172 1.00 93.44 254 PRO A O 1
ATOM 2113 N N . GLU A 1 255 ? 37.714 -2.408 -53.131 1.00 92.00 255 GLU A N 1
ATOM 2114 C CA . GLU A 1 255 ? 37.624 -1.824 -54.474 1.00 92.00 255 GLU A CA 1
ATOM 2115 C C . GLU A 1 255 ? 38.463 -0.546 -54.581 1.00 92.00 255 GLU A C 1
ATOM 2117 O O . GLU A 1 255 ? 39.237 -0.365 -55.527 1.00 92.00 255 GLU A O 1
ATOM 2122 N N . LEU A 1 256 ? 38.381 0.329 -53.572 1.00 91.50 256 LEU A N 1
ATOM 2123 C CA . LEU A 1 256 ? 39.198 1.541 -53.513 1.00 91.50 256 LEU A CA 1
ATOM 2124 C C . LEU A 1 256 ? 40.697 1.217 -53.460 1.00 91.50 256 LEU A C 1
ATOM 2126 O O . LEU A 1 256 ? 41.507 1.887 -54.106 1.00 91.50 256 LEU A O 1
ATOM 2130 N N . LYS A 1 257 ? 41.072 0.186 -52.697 1.00 93.75 257 LYS A N 1
ATOM 2131 C CA . LYS A 1 257 ? 42.458 -0.274 -52.555 1.00 93.75 257 LYS A CA 1
ATOM 2132 C C . LYS A 1 257 ? 43.006 -0.819 -53.874 1.00 93.75 257 LYS A C 1
ATOM 2134 O O . LYS A 1 257 ? 44.132 -0.478 -54.238 1.00 93.75 257 LYS A O 1
ATOM 2139 N N . ASP A 1 258 ? 42.218 -1.604 -54.598 1.00 93.00 258 ASP A N 1
ATOM 2140 C CA . ASP A 1 258 ? 42.596 -2.130 -55.912 1.00 93.00 258 ASP A CA 1
ATOM 2141 C C . ASP A 1 258 ? 42.736 -1.004 -56.939 1.00 93.00 258 ASP A C 1
ATOM 2143 O O . ASP A 1 258 ? 43.731 -0.944 -57.665 1.00 93.00 258 ASP A O 1
ATOM 2147 N N . THR A 1 259 ? 41.809 -0.042 -56.932 1.00 92.69 259 THR A N 1
ATOM 2148 C CA . THR A 1 259 ? 41.872 1.146 -57.798 1.00 92.69 259 THR A CA 1
ATOM 2149 C C . THR A 1 259 ? 43.135 1.972 -57.528 1.00 92.69 259 THR A C 1
ATOM 2151 O O . THR A 1 259 ? 43.804 2.434 -58.455 1.00 92.69 259 THR A O 1
ATOM 2154 N N . LEU A 1 260 ? 43.512 2.140 -56.255 1.00 92.94 260 LEU A N 1
ATOM 2155 C CA . LEU A 1 260 ? 44.740 2.839 -55.874 1.00 92.94 260 LEU A CA 1
ATOM 2156 C C . LEU A 1 260 ? 45.990 2.089 -56.353 1.00 92.94 260 LEU A C 1
ATOM 2158 O O . LEU A 1 260 ? 46.928 2.716 -56.847 1.00 92.94 260 LEU A O 1
ATOM 2162 N N . LYS A 1 261 ? 45.994 0.757 -56.242 1.00 94.12 261 LYS A N 1
ATOM 2163 C CA . LYS A 1 261 ? 47.096 -0.088 -56.710 1.00 94.12 261 LYS A CA 1
ATOM 2164 C C . LYS A 1 261 ? 47.284 0.026 -58.225 1.00 94.12 261 LYS A C 1
ATOM 2166 O O . LYS A 1 261 ? 48.396 0.286 -58.673 1.00 94.12 261 LYS A O 1
ATOM 2171 N N . GLN A 1 262 ? 46.198 -0.053 -58.995 1.00 92.62 262 GLN A N 1
ATOM 2172 C CA . GLN A 1 262 ? 46.220 0.148 -60.451 1.00 92.62 262 GLN A CA 1
ATOM 2173 C C . GLN A 1 262 ? 46.750 1.533 -60.836 1.00 92.62 262 GLN A C 1
ATOM 2175 O O . GLN A 1 262 ? 47.511 1.671 -61.792 1.00 92.62 262 GLN A O 1
ATOM 2180 N N . LYS A 1 263 ? 46.382 2.577 -60.083 1.00 94.06 263 LYS A N 1
ATOM 2181 C CA . LYS A 1 263 ? 46.885 3.933 -60.328 1.00 94.06 263 LYS A CA 1
ATOM 2182 C C . LYS A 1 263 ? 48.398 4.035 -60.112 1.00 94.06 263 LYS A C 1
ATOM 2184 O O . LYS A 1 263 ? 49.066 4.667 -60.925 1.00 94.06 263 LYS A O 1
ATOM 2189 N N . ALA A 1 264 ? 48.929 3.409 -59.061 1.00 92.00 264 ALA A N 1
ATOM 2190 C CA . ALA A 1 264 ? 50.369 3.369 -58.807 1.00 92.00 264 ALA A CA 1
ATOM 2191 C C . ALA A 1 264 ? 51.123 2.595 -59.904 1.00 92.00 264 ALA A C 1
ATOM 2193 O O . ALA A 1 264 ? 52.160 3.051 -60.378 1.00 92.00 264 ALA A O 1
ATOM 2194 N N . GLU A 1 265 ? 50.573 1.464 -60.360 1.00 93.06 265 GLU A N 1
ATOM 2195 C CA . GLU A 1 265 ? 51.127 0.692 -61.482 1.00 93.06 265 GLU A CA 1
ATOM 2196 C C . GLU A 1 265 ? 51.155 1.520 -62.782 1.00 93.06 265 GLU A C 1
ATOM 2198 O O . GLU A 1 265 ? 52.164 1.538 -63.485 1.00 93.06 265 GLU A O 1
ATOM 2203 N N . LEU A 1 266 ? 50.089 2.272 -63.080 1.00 94.25 266 LEU A N 1
ATOM 2204 C CA . LEU A 1 266 ? 50.033 3.179 -64.233 1.00 94.25 266 LEU A CA 1
ATOM 2205 C C . LEU A 1 266 ? 51.093 4.290 -64.155 1.00 94.25 266 LEU A C 1
ATOM 2207 O O . LEU A 1 266 ? 51.673 4.668 -65.172 1.00 94.25 266 LEU A O 1
ATOM 2211 N N . GLU A 1 267 ? 51.317 4.850 -62.967 1.00 93.06 267 GLU A N 1
ATOM 2212 C CA . GLU A 1 267 ? 52.302 5.912 -62.749 1.00 93.06 267 GLU A CA 1
ATOM 2213 C C . GLU A 1 267 ? 53.735 5.411 -62.982 1.00 93.06 267 GLU A C 1
ATOM 2215 O O . GLU A 1 267 ? 54.522 6.093 -63.641 1.00 93.06 267 GLU A O 1
ATOM 2220 N N . GLU A 1 268 ? 54.040 4.178 -62.569 1.00 93.38 268 GLU A N 1
ATOM 2221 C CA . GLU A 1 268 ? 55.326 3.538 -62.862 1.00 93.38 268 GLU A CA 1
ATOM 2222 C C . GLU A 1 268 ? 55.500 3.256 -64.363 1.00 93.38 268 GLU A C 1
ATOM 2224 O O . GLU A 1 268 ? 56.554 3.545 -64.929 1.00 93.38 268 GLU A O 1
ATOM 2229 N N . ILE A 1 269 ? 54.452 2.778 -65.048 1.00 94.00 269 ILE A N 1
ATOM 2230 C CA . ILE A 1 269 ? 54.480 2.586 -66.510 1.00 94.00 269 ILE A CA 1
ATOM 2231 C C . ILE A 1 269 ? 54.762 3.909 -67.228 1.00 94.00 269 ILE A C 1
ATOM 2233 O O . ILE A 1 269 ? 55.584 3.943 -68.143 1.00 94.00 269 ILE A O 1
ATOM 2237 N N . LYS A 1 270 ? 54.114 5.006 -66.815 1.00 94.38 270 LYS A N 1
ATOM 2238 C CA . LYS A 1 270 ? 54.366 6.337 -67.391 1.00 94.38 270 LYS A CA 1
ATOM 2239 C C . LYS A 1 270 ? 55.817 6.762 -67.204 1.00 94.38 270 LYS A C 1
ATOM 2241 O O . LYS A 1 270 ? 56.440 7.201 -68.162 1.00 94.38 270 LYS A O 1
ATOM 2246 N N . ARG A 1 271 ? 56.376 6.564 -66.009 1.00 94.50 271 ARG A N 1
ATOM 2247 C CA . ARG A 1 271 ? 57.779 6.885 -65.728 1.00 94.50 271 ARG A CA 1
ATOM 2248 C C . ARG A 1 271 ? 58.745 6.093 -66.613 1.00 94.50 271 ARG A C 1
ATOM 2250 O O . ARG A 1 271 ? 59.712 6.659 -67.119 1.00 94.50 271 ARG A O 1
ATOM 2257 N N . LEU A 1 272 ? 58.498 4.796 -66.797 1.00 94.56 272 LEU A N 1
ATOM 2258 C CA . LEU A 1 272 ? 59.301 3.954 -67.688 1.00 94.56 272 LEU A CA 1
ATOM 2259 C C . LEU A 1 272 ? 59.183 4.402 -69.149 1.00 94.56 272 LEU A C 1
ATOM 2261 O O . LEU A 1 272 ? 60.191 4.460 -69.853 1.00 94.56 272 LEU A O 1
ATOM 2265 N N . LEU A 1 273 ? 57.977 4.766 -69.587 1.00 94.62 273 LEU A N 1
ATOM 2266 C CA . LEU A 1 273 ? 57.742 5.291 -70.928 1.00 94.62 273 LEU A CA 1
ATOM 2267 C C . LEU A 1 273 ? 58.501 6.605 -71.160 1.00 94.62 273 LEU A C 1
ATOM 2269 O O . LEU A 1 273 ? 59.169 6.738 -72.182 1.00 94.62 273 LEU A O 1
ATOM 2273 N N . ASP A 1 274 ? 58.469 7.536 -70.204 1.00 94.94 274 ASP A N 1
ATOM 2274 C CA . ASP A 1 274 ? 59.201 8.807 -70.290 1.00 94.94 274 ASP A CA 1
ATOM 2275 C C . ASP A 1 274 ? 60.721 8.584 -70.398 1.00 94.94 274 ASP A C 1
ATOM 2277 O O . ASP A 1 274 ? 61.400 9.237 -71.193 1.00 94.94 274 ASP A O 1
ATOM 2281 N N . LEU A 1 275 ? 61.268 7.617 -69.649 1.00 95.00 275 LEU A N 1
ATOM 2282 C CA . LEU A 1 275 ? 62.681 7.228 -69.751 1.00 95.00 275 LEU A CA 1
ATOM 2283 C C . LEU A 1 275 ? 63.023 6.659 -71.133 1.00 95.00 2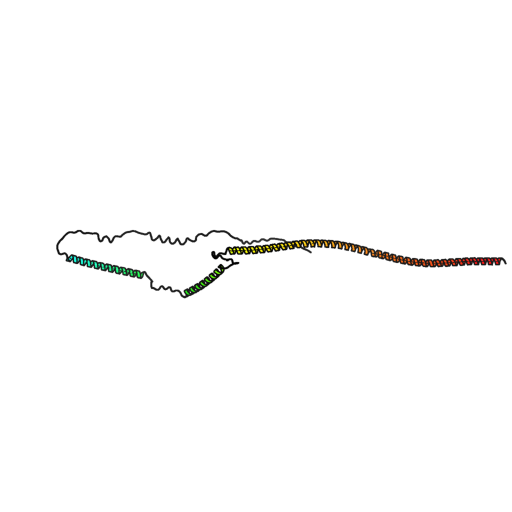75 LEU A C 1
ATOM 2285 O O . LEU A 1 275 ? 64.059 7.010 -71.699 1.00 95.00 275 LEU A O 1
ATOM 2289 N N . GLN A 1 276 ? 62.156 5.810 -71.687 1.00 93.81 276 GLN A N 1
ATOM 2290 C CA . GLN A 1 276 ? 62.350 5.227 -73.013 1.00 93.81 276 GLN A CA 1
ATOM 2291 C C . GLN A 1 276 ? 62.255 6.280 -74.124 1.00 93.81 276 GLN A C 1
ATOM 2293 O O . GLN A 1 276 ? 63.020 6.222 -75.091 1.00 93.81 276 GLN A O 1
ATOM 2298 N N . ILE A 1 277 ? 61.352 7.256 -73.991 1.00 94.31 277 ILE A N 1
ATOM 2299 C CA . ILE A 1 277 ? 61.261 8.401 -74.906 1.00 94.31 277 ILE A CA 1
ATOM 2300 C C . ILE A 1 277 ? 62.574 9.181 -74.877 1.00 94.31 277 ILE A C 1
ATOM 2302 O O . ILE A 1 277 ? 63.162 9.402 -75.932 1.00 94.31 277 ILE A O 1
ATOM 2306 N N . LEU A 1 278 ? 63.090 9.511 -73.690 1.00 95.00 278 LEU A N 1
ATOM 2307 C CA . LEU A 1 278 ? 64.356 10.232 -73.550 1.00 95.00 278 LEU A CA 1
ATOM 2308 C C . LEU A 1 278 ? 65.539 9.461 -74.161 1.00 95.00 278 LEU A C 1
ATOM 2310 O O . LEU A 1 278 ? 66.425 10.049 -74.780 1.00 95.00 278 LEU A O 1
ATOM 2314 N N . GLU A 1 279 ? 65.582 8.139 -73.989 1.00 94.00 279 GLU A N 1
ATOM 2315 C CA . GLU A 1 279 ? 66.609 7.303 -74.615 1.00 94.00 279 GLU A CA 1
ATOM 2316 C C . GLU A 1 279 ? 66.478 7.298 -76.145 1.00 94.00 279 GLU A C 1
ATOM 2318 O O . GLU A 1 279 ? 67.463 7.481 -76.861 1.00 94.00 279 GLU A O 1
ATOM 2323 N N . SER A 1 280 ? 65.251 7.187 -76.651 1.00 93.50 280 SER A N 1
ATOM 2324 C CA . SER A 1 280 ? 64.952 7.254 -78.084 1.00 93.50 280 SER A CA 1
ATOM 2325 C C . SER A 1 280 ? 65.335 8.611 -78.682 1.00 93.50 280 SER A C 1
ATOM 2327 O O . SER A 1 280 ? 65.893 8.663 -79.776 1.00 93.50 280 SER A O 1
ATOM 2329 N N . GLU A 1 281 ? 65.113 9.710 -77.958 1.00 94.56 281 GLU A N 1
ATOM 2330 C CA . GLU A 1 281 ? 65.555 11.053 -78.349 1.00 94.56 281 GLU A CA 1
ATOM 2331 C C . GLU A 1 281 ? 67.083 11.152 -78.442 1.00 94.56 281 GLU A C 1
ATOM 2333 O O . GLU A 1 281 ? 67.603 11.771 -79.374 1.00 94.56 281 GLU A O 1
ATOM 2338 N N . LYS A 1 282 ? 67.825 10.504 -77.531 1.00 94.44 282 LYS A N 1
ATOM 2339 C CA . LYS A 1 282 ? 69.294 10.423 -77.623 1.00 94.44 282 LYS A CA 1
ATOM 2340 C C . LYS A 1 282 ? 69.733 9.687 -78.885 1.00 94.44 282 LYS A C 1
ATOM 2342 O O . LYS A 1 282 ? 70.589 10.207 -79.601 1.00 94.44 282 LYS A O 1
ATOM 2347 N N . TYR A 1 283 ? 69.144 8.527 -79.182 1.00 93.44 283 TYR A N 1
ATOM 2348 C CA . TYR A 1 283 ? 69.451 7.789 -80.413 1.00 93.44 283 TYR A CA 1
ATOM 2349 C C . TYR A 1 283 ? 69.083 8.592 -81.662 1.00 93.44 283 TYR A C 1
ATOM 2351 O O . TYR A 1 283 ? 69.862 8.638 -82.609 1.00 93.44 283 TYR A O 1
ATOM 2359 N N . LEU A 1 284 ? 67.945 9.288 -81.662 1.00 93.94 284 LEU A N 1
ATOM 2360 C CA . LEU A 1 284 ? 67.545 10.145 -82.776 1.00 93.94 284 LEU A CA 1
ATOM 2361 C C . LEU A 1 284 ? 68.554 11.275 -83.013 1.00 93.94 284 LEU A C 1
ATOM 2363 O O . LEU A 1 284 ? 68.901 11.561 -84.157 1.00 93.94 284 LEU A O 1
ATOM 2367 N N . ASN A 1 285 ? 69.048 11.906 -81.947 1.00 93.94 285 ASN A N 1
ATOM 2368 C CA . ASN A 1 285 ? 70.079 12.936 -82.058 1.00 93.94 285 ASN A CA 1
ATOM 2369 C C . ASN A 1 285 ? 71.401 12.364 -82.587 1.00 93.94 285 ASN A C 1
ATOM 2371 O O . ASN A 1 285 ? 72.022 12.988 -83.442 1.00 93.94 285 ASN A O 1
ATOM 2375 N N . GLN A 1 286 ? 71.798 11.162 -82.157 1.00 93.38 286 GLN A N 1
ATOM 2376 C CA . GLN A 1 286 ? 72.966 10.469 -82.715 1.00 93.38 286 GLN A CA 1
ATOM 2377 C C . GLN A 1 286 ? 72.793 10.157 -84.205 1.00 93.38 286 GLN A C 1
ATOM 2379 O O . GLN A 1 286 ? 73.714 10.384 -84.984 1.00 93.38 286 GLN A O 1
ATOM 2384 N N . ILE A 1 287 ? 71.614 9.684 -84.622 1.00 92.69 287 ILE A N 1
ATOM 2385 C CA . ILE A 1 287 ? 71.310 9.428 -86.036 1.00 92.69 287 ILE A CA 1
ATOM 2386 C C . ILE A 1 287 ? 71.433 10.718 -86.846 1.00 92.69 287 ILE A C 1
ATOM 2388 O O . ILE A 1 287 ? 72.105 10.711 -87.870 1.00 92.69 287 ILE A O 1
ATOM 2392 N N . LYS A 1 288 ? 70.866 11.833 -86.370 1.00 94.00 288 LYS A N 1
ATOM 2393 C CA . LYS A 1 288 ? 70.998 13.141 -87.036 1.00 94.00 288 LYS A CA 1
ATOM 2394 C C . LYS A 1 288 ? 72.458 13.588 -87.160 1.00 94.00 288 LYS A C 1
ATOM 2396 O O . LYS A 1 288 ? 72.845 14.132 -88.192 1.00 94.00 288 LYS A O 1
ATOM 2401 N N . GLU A 1 289 ? 73.271 13.348 -86.132 1.00 93.94 289 GLU A N 1
ATOM 2402 C CA . GLU A 1 289 ? 74.710 13.630 -86.163 1.00 93.94 289 GLU A CA 1
ATOM 2403 C C . GLU A 1 289 ? 75.413 12.787 -87.241 1.00 93.94 289 GLU A C 1
ATOM 2405 O O . GLU A 1 289 ? 76.163 13.321 -88.059 1.00 93.94 289 GLU A O 1
ATOM 2410 N N . TYR A 1 290 ? 75.125 11.482 -87.306 1.00 92.88 290 TYR A N 1
ATOM 2411 C CA . TYR A 1 290 ? 75.663 10.596 -88.341 1.00 92.88 290 TYR A CA 1
ATOM 2412 C C . TYR A 1 290 ? 75.179 10.967 -89.746 1.00 92.88 290 TYR A C 1
ATOM 2414 O O . TYR A 1 290 ? 75.967 10.945 -90.689 1.00 92.88 290 TYR A O 1
ATOM 2422 N N . GLU A 1 291 ? 73.912 11.346 -89.912 1.00 91.94 291 GLU A N 1
ATOM 2423 C CA . GLU A 1 291 ? 73.371 11.826 -91.187 1.00 91.94 291 GLU A CA 1
ATOM 2424 C C . GLU A 1 291 ? 74.119 13.068 -91.676 1.00 91.94 291 GLU A C 1
ATOM 2426 O O . GLU A 1 291 ? 74.470 13.149 -92.857 1.00 91.94 291 GLU A O 1
ATOM 2431 N N . LYS A 1 292 ? 74.427 14.001 -90.769 1.00 94.06 292 LYS A N 1
ATOM 2432 C CA . LYS A 1 292 ? 75.234 15.186 -91.071 1.00 94.06 292 LYS A CA 1
ATOM 2433 C C . LYS A 1 292 ? 76.659 14.810 -91.484 1.00 94.06 292 LYS A C 1
ATOM 2435 O O . LYS A 1 292 ? 77.124 15.272 -92.522 1.00 94.06 292 LYS A O 1
ATOM 2440 N N . GLN A 1 293 ? 77.320 13.915 -90.747 1.00 92.75 293 GLN A N 1
ATOM 2441 C CA . GLN A 1 293 ? 78.654 13.414 -91.112 1.00 92.75 293 GLN A CA 1
ATOM 2442 C C . GLN A 1 293 ? 78.659 12.736 -92.492 1.00 92.75 293 GLN A C 1
ATOM 2444 O O . GLN A 1 293 ? 79.568 12.947 -93.294 1.00 92.75 293 GLN A O 1
ATOM 2449 N N . ILE A 1 294 ? 77.626 11.949 -92.813 1.00 90.50 294 ILE A N 1
ATOM 2450 C CA . ILE A 1 294 ? 77.468 11.325 -94.134 1.00 90.50 294 ILE A CA 1
ATOM 2451 C C . ILE A 1 294 ? 77.291 12.387 -95.227 1.00 90.50 294 ILE A C 1
ATOM 2453 O O . ILE A 1 294 ? 77.848 12.229 -96.314 1.00 90.50 294 ILE A O 1
ATOM 2457 N N . GLN A 1 295 ? 76.521 13.451 -94.980 1.00 90.56 295 GLN A N 1
ATOM 2458 C CA . GLN A 1 295 ? 76.378 14.562 -95.930 1.00 90.56 295 GLN A CA 1
ATOM 2459 C C . GLN A 1 295 ? 77.713 15.272 -96.173 1.00 90.56 295 GLN A C 1
ATOM 2461 O O . GLN A 1 295 ? 78.095 15.438 -97.329 1.00 90.56 295 GLN A O 1
ATOM 2466 N N . GLU A 1 296 ? 78.458 15.601 -95.117 1.00 91.19 296 GLU A N 1
ATOM 2467 C CA . GLU A 1 296 ? 79.786 16.222 -95.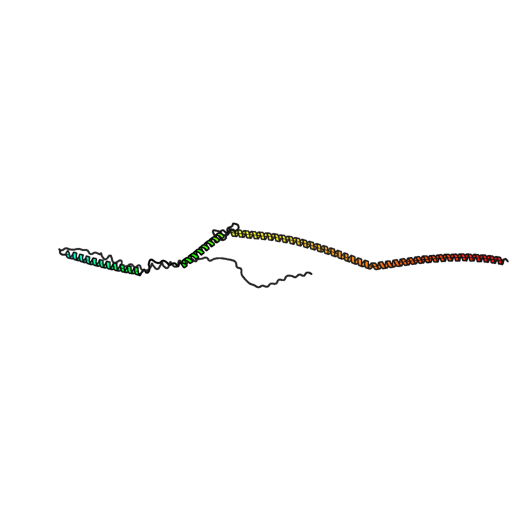221 1.00 91.19 296 GLU A CA 1
ATOM 2468 C C . GLU A 1 296 ? 80.766 15.342 -96.018 1.00 91.19 296 GLU A C 1
ATOM 2470 O O . GLU A 1 296 ? 81.464 15.830 -96.909 1.00 91.19 296 GLU A O 1
ATOM 2475 N N . LEU A 1 297 ? 80.773 14.025 -95.778 1.00 88.81 297 LEU A N 1
ATOM 2476 C CA . LEU A 1 297 ? 81.576 13.072 -96.554 1.00 88.81 297 LEU A CA 1
ATOM 2477 C C . LEU A 1 297 ? 81.143 12.992 -98.022 1.00 88.81 297 LEU A C 1
ATOM 2479 O O . LEU A 1 297 ? 81.996 12.896 -98.904 1.00 88.81 297 LEU A O 1
ATOM 2483 N N . LYS A 1 298 ? 79.836 13.037 -98.312 1.00 89.12 298 LYS A N 1
ATOM 2484 C CA . LYS A 1 298 ? 79.328 13.087 -99.694 1.00 89.12 298 LYS A CA 1
ATOM 2485 C C . LYS A 1 298 ? 79.794 14.354 -100.403 1.00 89.12 298 LYS A C 1
ATOM 2487 O O . LYS A 1 298 ? 80.248 14.266 -101.540 1.00 89.12 298 LYS A O 1
ATOM 2492 N N . GLU A 1 299 ? 79.719 15.508 -99.746 1.00 89.69 299 GLU A N 1
ATOM 2493 C CA . GLU A 1 299 ? 80.215 16.773 -100.293 1.00 89.69 299 GLU A CA 1
ATOM 2494 C C . GLU A 1 299 ? 81.728 16.744 -100.533 1.00 89.69 299 GLU A C 1
ATOM 2496 O O . GLU A 1 299 ? 82.187 17.189 -101.585 1.00 89.69 299 GLU A O 1
ATOM 2501 N N . LEU A 1 300 ? 82.508 16.189 -99.598 1.00 88.69 300 LEU A N 1
ATOM 2502 C CA . LEU A 1 300 ? 83.954 16.018 -99.752 1.00 88.69 300 LEU A CA 1
ATOM 2503 C C . LEU A 1 300 ? 84.288 15.106 -100.937 1.00 88.69 300 LEU A C 1
ATOM 2505 O O . LEU A 1 300 ? 85.140 15.453 -101.748 1.00 88.69 300 LEU A O 1
ATOM 2509 N N . ASN A 1 301 ? 83.594 13.977 -101.069 1.00 84.62 301 ASN A N 1
ATOM 2510 C CA . ASN A 1 301 ? 83.796 13.041 -102.172 1.00 84.62 301 ASN A CA 1
ATOM 2511 C C . ASN A 1 301 ? 83.426 13.681 -103.525 1.00 84.62 301 ASN A C 1
ATOM 2513 O O . ASN A 1 301 ? 84.150 13.534 -104.502 1.00 84.62 301 ASN A O 1
ATOM 2517 N N . ILE A 1 302 ? 82.355 14.485 -103.583 1.00 86.88 302 ILE A N 1
ATOM 2518 C CA . ILE A 1 302 ? 82.016 15.273 -104.783 1.00 86.88 302 ILE A CA 1
ATOM 2519 C C . ILE A 1 302 ? 83.135 16.269 -105.124 1.00 86.88 302 ILE A C 1
ATOM 2521 O O . ILE A 1 302 ? 83.488 16.399 -106.296 1.00 86.88 302 ILE A O 1
ATOM 2525 N N . LYS A 1 303 ? 83.705 16.960 -104.126 1.00 84.31 303 LYS A N 1
ATOM 2526 C CA . LYS A 1 303 ? 84.841 17.878 -104.327 1.00 84.31 303 LYS A CA 1
ATOM 2527 C C . LYS A 1 303 ? 86.083 17.143 -104.829 1.00 84.31 303 LYS A C 1
ATOM 2529 O O . LYS A 1 303 ? 86.657 17.567 -105.823 1.00 84.31 303 LYS A O 1
ATOM 2534 N N . GLN A 1 304 ? 86.443 16.020 -104.212 1.00 80.56 304 GLN A N 1
ATOM 2535 C CA . GLN A 1 304 ? 87.569 15.186 -104.641 1.00 80.56 304 GLN A CA 1
ATOM 2536 C C . GLN A 1 304 ? 87.367 14.650 -106.062 1.00 80.56 304 GLN A C 1
ATOM 2538 O O . GLN A 1 304 ? 88.262 14.769 -106.888 1.00 80.56 304 GLN A O 1
ATOM 2543 N N . ALA A 1 305 ? 86.172 14.164 -106.405 1.00 77.06 305 ALA A N 1
ATOM 2544 C CA . ALA A 1 305 ? 85.855 13.738 -107.766 1.00 77.06 305 ALA A CA 1
ATOM 2545 C C . ALA A 1 305 ? 85.920 14.896 -108.782 1.00 77.06 305 ALA A C 1
ATOM 2547 O O . ALA A 1 305 ? 86.255 14.682 -109.948 1.00 77.06 305 ALA A O 1
ATOM 2548 N N . ALA A 1 306 ? 85.595 16.128 -108.375 1.00 77.31 306 ALA A N 1
ATOM 2549 C CA . ALA A 1 306 ? 85.765 17.313 -109.214 1.00 77.31 306 ALA A CA 1
ATOM 2550 C C . ALA A 1 306 ? 87.250 17.671 -109.409 1.00 77.31 306 ALA A C 1
ATOM 2552 O O . ALA A 1 306 ? 87.657 17.945 -110.536 1.00 77.31 306 ALA A O 1
ATOM 2553 N N . GLU A 1 307 ? 88.062 17.600 -108.353 1.00 77.69 307 GLU A N 1
ATOM 2554 C CA . GLU A 1 307 ? 89.518 17.795 -108.410 1.00 77.69 307 GLU A CA 1
ATOM 2555 C C . GLU A 1 307 ? 90.217 16.707 -109.243 1.00 77.69 307 GLU A C 1
ATOM 2557 O O . GLU A 1 307 ? 91.108 17.009 -110.039 1.00 77.69 307 GLU A O 1
ATOM 2562 N N . GLU A 1 308 ? 89.790 15.447 -109.136 1.00 73.75 308 GLU A N 1
ATOM 2563 C CA . GLU A 1 308 ? 90.263 14.343 -109.978 1.00 73.75 308 GLU A CA 1
ATOM 2564 C C . GLU A 1 308 ? 89.878 14.557 -111.443 1.00 73.75 308 GLU A C 1
ATOM 2566 O O . GLU A 1 308 ? 90.726 14.407 -112.319 1.00 73.75 308 GLU A O 1
ATOM 2571 N N . LYS A 1 309 ? 88.643 14.988 -111.737 1.00 74.56 309 LYS A N 1
ATOM 2572 C CA . LYS A 1 309 ? 88.239 15.369 -113.103 1.00 74.56 309 LYS A CA 1
ATOM 2573 C C . LYS A 1 309 ? 89.068 16.527 -113.653 1.00 74.56 309 LYS A C 1
ATOM 2575 O O . LYS A 1 309 ? 89.431 16.510 -114.827 1.00 74.56 309 LYS A O 1
ATOM 2580 N N . GLU A 1 310 ? 89.391 17.520 -112.830 1.00 69.88 310 GLU A N 1
ATOM 2581 C CA . GLU A 1 310 ? 90.264 18.628 -113.225 1.00 69.88 310 GLU A CA 1
ATOM 2582 C C . GLU A 1 310 ? 91.707 18.151 -113.464 1.00 69.88 310 GLU A C 1
ATOM 2584 O O . GLU A 1 310 ? 92.363 18.588 -114.410 1.00 69.88 310 GLU A O 1
ATOM 2589 N N . SER A 1 311 ? 92.188 17.208 -112.655 1.00 70.25 311 SER A N 1
ATOM 2590 C CA . SER A 1 311 ? 93.510 16.590 -112.796 1.00 70.25 311 SER A CA 1
ATOM 2591 C C . SER A 1 311 ? 93.603 15.707 -114.047 1.00 70.25 311 SER A C 1
ATOM 2593 O O . SER A 1 311 ? 94.592 15.780 -114.774 1.00 70.25 311 SER A O 1
ATOM 2595 N N . ILE A 1 312 ? 92.550 14.949 -114.370 1.00 66.06 312 ILE A N 1
ATOM 2596 C CA . ILE A 1 312 ? 92.420 14.178 -115.619 1.00 66.06 312 ILE A CA 1
ATOM 2597 C C . ILE A 1 312 ? 92.365 15.126 -116.826 1.00 66.06 312 ILE A C 1
ATOM 2599 O O . ILE A 1 312 ? 93.098 14.930 -117.791 1.00 66.06 312 ILE A O 1
ATOM 2603 N N . SER A 1 313 ? 91.600 16.222 -116.749 1.00 62.38 313 SER A N 1
ATOM 2604 C CA . SER A 1 313 ? 91.561 17.244 -117.808 1.00 62.38 313 SER A CA 1
ATOM 2605 C C . SER A 1 313 ? 92.916 17.927 -118.044 1.00 62.38 313 SER A C 1
ATOM 2607 O O . SER A 1 313 ? 93.170 18.400 -119.155 1.00 62.38 313 SER A O 1
ATOM 2609 N N . LYS A 1 314 ? 93.776 18.012 -117.022 1.00 60.91 314 LYS A N 1
ATOM 2610 C CA . LYS A 1 314 ? 95.151 18.520 -117.149 1.00 60.91 314 LYS A CA 1
ATOM 2611 C C . LYS A 1 314 ? 96.097 17.489 -117.780 1.00 60.91 314 LYS A C 1
ATOM 2613 O O . LYS A 1 314 ? 96.993 17.899 -118.507 1.00 60.91 314 LYS A O 1
ATOM 2618 N N . LEU A 1 315 ? 95.873 16.190 -117.564 1.00 57.12 315 LEU A N 1
ATOM 2619 C CA . LEU A 1 315 ? 96.625 15.088 -118.190 1.00 57.12 315 LEU A CA 1
ATOM 2620 C C . LEU A 1 315 ? 96.237 14.840 -119.660 1.00 57.12 315 LEU A C 1
ATOM 2622 O O . LEU A 1 315 ? 97.087 14.458 -120.454 1.00 57.12 315 LEU A O 1
ATOM 2626 N N . GLU A 1 316 ? 94.992 15.110 -120.059 1.00 55.81 316 GLU A N 1
ATOM 2627 C CA . GLU A 1 316 ? 94.542 15.010 -121.464 1.00 55.81 316 GLU A CA 1
ATOM 2628 C C . GLU A 1 316 ? 95.021 16.176 -122.358 1.00 55.81 316 GLU A C 1
ATOM 2630 O O . GLU A 1 316 ? 94.767 16.186 -123.562 1.00 55.81 316 GLU A O 1
ATOM 2635 N N . LYS A 1 317 ? 95.711 17.175 -121.786 1.00 54.06 317 LYS A N 1
ATOM 2636 C CA . LYS A 1 317 ? 96.291 18.329 -122.503 1.00 54.06 317 LYS A CA 1
ATOM 2637 C C . LYS A 1 317 ? 97.818 18.258 -122.679 1.00 54.06 317 LYS A C 1
ATOM 2639 O O . LYS A 1 317 ? 98.415 19.253 -123.092 1.00 54.06 317 LYS A O 1
ATOM 2644 N N . THR A 1 318 ? 98.428 17.111 -122.389 1.00 47.44 318 THR A N 1
ATOM 2645 C CA . THR A 1 318 ? 99.824 16.762 -122.724 1.00 47.44 318 THR A CA 1
ATOM 2646 C C . THR A 1 318 ? 99.865 15.742 -123.844 1.00 47.44 318 THR A C 1
ATOM 2648 O O . THR A 1 318 ? 100.716 15.907 -124.743 1.00 47.44 318 THR A O 1
#

Sequence (318 aa):
MLKENEKKEQATKTTSKRKTSSTSKAKQVATKKDKETKVLETIVQEVETKTSSTDKEKSFEMLFAKKKDKTTLDSSTGKIDNLQKLREQIFAQKRLERELMEKEAKKVKELDEKIASRIPGYTDELVYEVDENLAYQLEQENKELLEKIEQLEYKYQTLLHSKYNNIDIFDKNTLEISPNFLEALQRDLNANILDEFSQMQQELQEIRSIYQQKEQSDLLLKQKIDEFQNIYFKKQQEVDRLKTQIEFLESSIPELKDTLKQKAELEEIKRLLDLQILESEKYLNQIKEYEKQIQELKELNIKQAAEEKESISKLEKT

Secondary structure (DSSP, 8-state):
----------------------------------SSSSSSSSSSSSSS-S--------SSGGG------------S--HHHHHHHHHHHHHHHHHHHHHHHHHHHHHHHHHHHHHHHH-----S-------HHHHHHHHHHHHHHHHHHHHHHHHHHHHHT-EETTEESB-TTT-SBPHHHHHHHHHHHHHHHHHHHHHHHHHHHHHHHHHHHHHHHHHHHHHHHHHHHHHHHHHHHHHHHHHHHHHHHHHHHHHHHHHHHHHHHHHHHHHHHHHHHHHHHHHHHHHHHHHHHHHHHHHHHHHHHHHHHHHHHHHTT-